Protein AF-A0A952J6T0-F1 (afdb_monomer)

Radius of gyration: 20.66 Å; Cα contacts (8 Å, |Δi|>4): 147; chains: 1; bounding box: 63×46×50 Å

Foldseek 3Di:
DDPQLVVLLVVLVVLLVVVCVVPPPPLPVLSVLLNVLLNVLSNPQSCLVVLVVCCVVPVVVLLVVQQPDFPPDGSVVSSVLSVVLSVLSVLSNVLSVVCSLLALVSLVVNLVSLVVNLVSVLVVQLRVCRVPPPPDPDDSVVSSVVSCCPSVVSSVVSSCSSPDPSNNVVSVVVVVVVVVVVPDPDPPPPDD

Structure (mmCIF, N/CA/C/O backbone):
data_AF-A0A952J6T0-F1
#
_entry.id   AF-A0A952J6T0-F1
#
loop_
_atom_site.group_PDB
_atom_site.id
_atom_site.type_symbol
_atom_site.label_atom_id
_atom_site.label_alt_id
_atom_site.label_comp_id
_atom_site.label_asym_id
_atom_site.label_entity_id
_atom_site.label_seq_id
_atom_site.pdbx_PDB_ins_code
_atom_site.Cartn_x
_atom_site.Cartn_y
_atom_site.Cartn_z
_atom_site.occupancy
_atom_site.B_iso_or_equiv
_atom_site.auth_seq_id
_atom_site.auth_comp_id
_atom_site.auth_asym_id
_atom_site.auth_atom_id
_atom_site.pdbx_PDB_model_num
ATOM 1 N N . MET A 1 1 ? -6.526 11.398 -10.988 1.00 68.00 1 MET A N 1
ATOM 2 C CA . MET A 1 1 ? -7.007 10.251 -10.181 1.00 68.00 1 MET A CA 1
ATOM 3 C C . MET A 1 1 ? -7.922 9.405 -11.054 1.00 68.00 1 MET A C 1
ATOM 5 O O . MET A 1 1 ? -8.779 9.980 -11.708 1.00 68.00 1 MET A O 1
ATOM 9 N N . ASN A 1 2 ? -7.711 8.088 -11.151 1.00 85.69 2 ASN A N 1
ATOM 10 C CA . ASN A 1 2 ? -8.543 7.245 -12.019 1.00 85.69 2 ASN A CA 1
ATOM 11 C C . ASN A 1 2 ? -9.925 6.973 -11.372 1.00 85.69 2 ASN A C 1
ATOM 13 O O . ASN A 1 2 ? -10.059 7.035 -10.147 1.00 85.69 2 ASN A O 1
ATOM 17 N N . TYR A 1 3 ? -10.948 6.672 -12.182 1.00 89.19 3 TYR A N 1
ATOM 18 C CA . TYR A 1 3 ? -12.315 6.416 -11.694 1.00 89.19 3 TYR A CA 1
ATOM 19 C C . TYR A 1 3 ? -12.392 5.257 -10.691 1.00 89.19 3 TYR A C 1
ATOM 21 O O . TYR A 1 3 ? -13.201 5.289 -9.767 1.00 89.19 3 TYR A O 1
ATOM 29 N N . PHE A 1 4 ? -11.518 4.258 -10.834 1.00 88.75 4 PHE A N 1
ATOM 30 C CA . PHE A 1 4 ? -11.465 3.108 -9.936 1.00 88.75 4 PHE A CA 1
ATOM 31 C C . PHE A 1 4 ? -10.991 3.495 -8.527 1.00 88.75 4 PHE A C 1
ATOM 33 O O . PHE A 1 4 ? -11.575 3.058 -7.540 1.00 88.75 4 PHE A O 1
ATOM 40 N N . THR A 1 5 ? -9.983 4.361 -8.415 1.00 92.88 5 THR A N 1
ATOM 41 C CA . THR A 1 5 ? -9.497 4.908 -7.145 1.00 92.88 5 THR A CA 1
ATOM 42 C C . THR A 1 5 ? -10.593 5.712 -6.459 1.00 92.88 5 THR A C 1
ATOM 44 O O . THR A 1 5 ? -10.819 5.528 -5.267 1.00 92.88 5 THR A O 1
ATOM 47 N N . LEU A 1 6 ? -11.314 6.558 -7.205 1.00 93.75 6 LEU A N 1
ATOM 48 C CA . LEU A 1 6 ? -12.440 7.315 -6.657 1.00 93.75 6 LEU A CA 1
ATOM 49 C C . LEU A 1 6 ? -13.526 6.374 -6.116 1.00 93.75 6 LEU A C 1
ATOM 51 O O . LEU A 1 6 ? -13.953 6.517 -4.973 1.00 93.75 6 LEU A O 1
ATOM 55 N N . PHE A 1 7 ? -13.920 5.377 -6.907 1.00 93.75 7 PHE A N 1
ATOM 56 C CA . PHE A 1 7 ? -14.898 4.369 -6.505 1.00 93.75 7 PHE A CA 1
ATOM 57 C C . PHE A 1 7 ? -14.458 3.595 -5.251 1.00 93.75 7 PHE A C 1
ATOM 59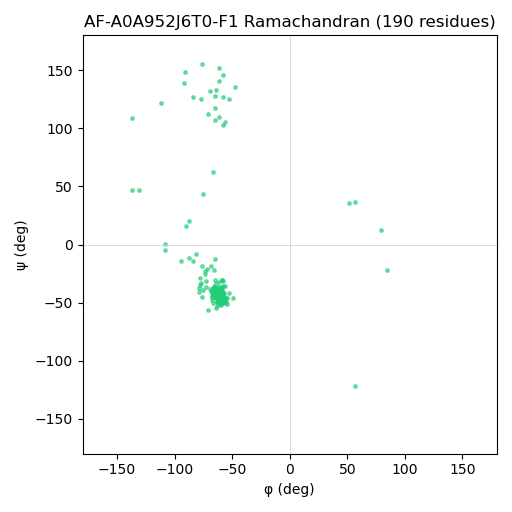 O O . PHE A 1 7 ? -15.232 3.456 -4.303 1.00 93.75 7 PHE A O 1
ATOM 66 N N . ALA A 1 8 ? -13.196 3.161 -5.193 1.00 94.12 8 ALA A N 1
ATOM 67 C CA . ALA A 1 8 ? -12.631 2.474 -4.035 1.00 94.12 8 ALA A CA 1
ATOM 68 C C . ALA A 1 8 ? -12.633 3.356 -2.771 1.00 94.12 8 ALA A C 1
ATOM 70 O O . ALA A 1 8 ? -12.952 2.873 -1.686 1.00 94.12 8 ALA A O 1
ATOM 71 N N . LEU A 1 9 ? -12.333 4.653 -2.899 1.00 95.94 9 LEU A N 1
ATOM 72 C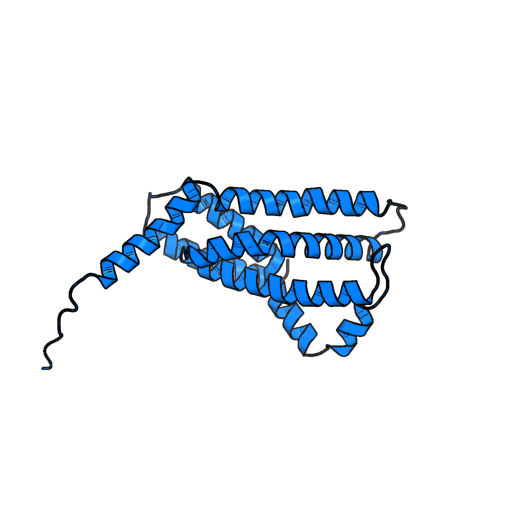 CA . LEU A 1 9 ? -12.389 5.606 -1.784 1.00 95.94 9 LEU A CA 1
ATOM 73 C C . LEU A 1 9 ? -13.820 5.839 -1.283 1.00 95.94 9 LEU A C 1
ATOM 75 O O . LEU A 1 9 ? -14.038 5.931 -0.072 1.00 95.94 9 LEU A O 1
ATOM 79 N N . VAL A 1 10 ? -14.805 5.889 -2.185 1.00 96.19 10 VAL A N 1
ATOM 80 C CA . VAL A 1 10 ? -16.225 5.982 -1.811 1.00 96.19 10 VAL A CA 1
ATOM 81 C C . VAL A 1 10 ? -16.648 4.740 -1.027 1.00 96.19 10 VAL A C 1
ATOM 83 O O . VAL A 1 10 ? -17.185 4.873 0.073 1.00 96.19 10 VAL A O 1
ATOM 86 N N . ILE A 1 11 ? -16.338 3.537 -1.525 1.00 96.12 11 ILE A N 1
ATOM 87 C CA . ILE A 1 11 ? -16.624 2.281 -0.812 1.00 96.12 11 ILE A CA 1
ATOM 88 C C . ILE A 1 11 ? -15.949 2.269 0.561 1.00 96.12 11 ILE A C 1
ATOM 90 O O . ILE A 1 11 ? -16.602 1.974 1.564 1.00 96.12 11 ILE A O 1
ATOM 94 N N . LEU A 1 12 ? -14.661 2.617 0.625 1.00 96.94 12 LEU A N 1
ATOM 95 C CA . LEU A 1 12 ? -13.915 2.694 1.879 1.00 96.94 12 LEU A CA 1
ATOM 96 C C . LEU A 1 12 ? -14.623 3.610 2.887 1.00 96.94 12 LEU A C 1
ATOM 98 O O . LEU A 1 12 ? -14.800 3.235 4.046 1.00 96.94 12 LEU A O 1
ATOM 102 N N . THR A 1 13 ? -15.061 4.787 2.438 1.00 96.31 13 THR A N 1
ATOM 103 C CA . THR A 1 13 ? -15.744 5.777 3.278 1.00 96.31 13 THR A CA 1
ATOM 104 C C . THR A 1 13 ? -17.062 5.234 3.822 1.00 96.31 13 THR A C 1
ATOM 106 O O . THR A 1 13 ? -17.323 5.357 5.018 1.00 96.31 13 THR A O 1
ATOM 109 N N . LEU A 1 14 ? -17.871 4.581 2.981 1.00 96.62 14 LEU A N 1
ATOM 110 C CA . LEU A 1 14 ? -19.134 3.967 3.402 1.00 96.62 14 LEU A CA 1
ATOM 111 C C . LEU A 1 14 ? -18.912 2.876 4.458 1.00 96.62 14 LEU A C 1
ATOM 113 O O . LEU A 1 14 ? -19.604 2.860 5.478 1.00 96.62 14 LEU A O 1
ATOM 117 N N . ILE A 1 15 ? -17.917 2.005 4.257 1.00 95.38 15 ILE A N 1
ATOM 118 C CA . ILE A 1 15 ? -17.591 0.932 5.206 1.00 95.38 15 ILE A CA 1
ATOM 119 C C . ILE A 1 15 ? -17.103 1.514 6.539 1.00 95.38 15 ILE A C 1
ATOM 121 O O . ILE A 1 15 ? -17.575 1.100 7.599 1.00 95.38 15 ILE A O 1
ATOM 125 N N . LEU A 1 16 ? -16.199 2.498 6.507 1.00 94.88 16 LEU A N 1
ATOM 126 C CA . LEU A 1 16 ? -15.703 3.155 7.720 1.00 94.88 16 LEU A CA 1
ATOM 127 C C . LEU A 1 16 ? -16.817 3.897 8.462 1.00 94.88 16 LEU A C 1
ATOM 129 O O . LEU A 1 16 ? -16.888 3.818 9.686 1.00 94.88 16 LEU A O 1
ATOM 133 N N . ALA A 1 17 ? -17.721 4.571 7.749 1.00 93.75 17 ALA A N 1
ATOM 134 C CA . ALA A 1 17 ? -18.861 5.247 8.360 1.00 93.75 17 ALA A CA 1
ATOM 135 C C . ALA A 1 17 ? -19.780 4.256 9.092 1.00 93.75 17 ALA A C 1
ATOM 137 O O . ALA A 1 17 ? -20.207 4.526 10.216 1.00 93.75 17 ALA A O 1
ATOM 138 N N . GLN A 1 18 ? -20.057 3.097 8.489 1.00 92.31 18 GLN A N 1
ATOM 139 C CA . GLN A 1 18 ? -20.833 2.036 9.133 1.00 92.31 18 GLN A CA 1
ATOM 140 C C . GLN A 1 18 ? -20.114 1.464 10.361 1.00 92.31 18 GLN A C 1
ATOM 142 O O . GLN A 1 18 ? -20.737 1.320 11.414 1.00 92.31 18 GLN A O 1
ATOM 147 N N . ASP A 1 19 ? -18.814 1.176 10.261 1.00 89.25 19 ASP A N 1
ATOM 148 C CA . ASP A 1 19 ? -18.029 0.649 11.380 1.00 89.25 19 ASP A CA 1
ATOM 149 C C . ASP A 1 19 ? -17.947 1.653 12.541 1.00 89.25 19 ASP A C 1
ATOM 151 O O . ASP A 1 19 ? -18.159 1.295 13.698 1.00 89.25 19 ASP A O 1
ATOM 155 N N . TYR A 1 20 ? -17.722 2.936 12.251 1.00 91.50 20 TYR A N 1
ATOM 156 C CA . TYR A 1 20 ? -17.537 3.967 13.275 1.00 91.50 20 TYR A CA 1
ATOM 157 C C . TYR A 1 20 ? -18.831 4.362 13.981 1.00 91.50 20 TYR A C 1
ATOM 159 O O . TYR A 1 20 ? -18.765 4.814 15.131 1.00 91.50 20 TYR A O 1
ATOM 167 N N . LYS A 1 21 ? -19.989 4.178 13.330 1.00 89.25 21 LYS A N 1
ATOM 168 C CA . LYS A 1 21 ? -21.307 4.321 13.963 1.00 89.25 21 LYS A CA 1
ATOM 169 C C . LYS A 1 21 ? -21.528 3.275 15.062 1.00 89.25 21 LYS A C 1
ATOM 171 O O . LYS A 1 21 ? -22.148 3.597 16.070 1.00 89.25 21 LYS A O 1
ATOM 176 N N . ARG A 1 22 ? -20.977 2.058 14.928 1.00 83.12 22 ARG A N 1
ATOM 177 C CA . ARG A 1 22 ? -21.155 0.955 15.902 1.00 83.12 22 ARG A CA 1
ATOM 178 C C . ARG A 1 22 ? -20.485 1.199 17.258 1.00 83.12 22 ARG A C 1
ATOM 180 O O . ARG A 1 22 ? -20.803 0.525 18.234 1.00 83.12 22 ARG A O 1
ATOM 187 N N . ASP A 1 23 ? -19.533 2.120 17.335 1.00 83.56 23 ASP A N 1
ATOM 188 C CA . ASP A 1 23 ? -18.854 2.517 18.572 1.00 83.56 23 ASP A CA 1
ATOM 189 C C . ASP A 1 23 ? -18.704 4.043 18.655 1.00 83.56 23 ASP A C 1
ATOM 191 O O . ASP A 1 23 ? -17.626 4.583 18.937 1.00 83.56 23 ASP A O 1
ATOM 195 N N . ALA A 1 24 ? -19.803 4.745 18.364 1.00 78.94 24 ALA A N 1
ATOM 196 C CA . ALA A 1 24 ? -19.883 6.199 18.419 1.00 78.94 24 ALA A CA 1
ATOM 197 C C . ALA A 1 24 ? -19.294 6.752 19.733 1.00 78.94 24 ALA A C 1
ATOM 199 O O . ALA A 1 24 ? -19.502 6.214 20.819 1.00 78.94 24 ALA A O 1
ATOM 200 N N . GLY A 1 25 ? -18.489 7.812 19.626 1.00 77.56 25 GLY A N 1
ATOM 201 C CA . GLY A 1 25 ? -17.857 8.476 20.773 1.00 77.56 25 GLY A CA 1
ATOM 202 C C . GLY A 1 25 ? -16.545 7.859 21.280 1.00 77.56 25 GLY A C 1
ATOM 203 O O . GLY A 1 25 ? -15.739 8.591 21.851 1.00 77.56 25 GLY A O 1
ATOM 204 N N . LYS A 1 26 ? -16.255 6.576 21.016 1.00 85.38 26 LYS A N 1
ATOM 205 C CA . LYS A 1 26 ? -15.005 5.917 21.450 1.00 85.38 26 LYS A CA 1
ATOM 206 C C . LYS A 1 26 ? -13.891 6.031 20.400 1.00 85.38 26 LYS A C 1
ATOM 208 O O . LYS A 1 26 ? -14.153 6.052 19.198 1.00 85.38 26 LYS A O 1
ATOM 213 N N . ASN A 1 27 ? -12.635 6.094 20.861 1.00 90.12 27 ASN A N 1
ATOM 214 C CA . ASN A 1 27 ? -11.409 6.051 20.043 1.00 90.12 27 ASN A CA 1
ATOM 215 C C . ASN A 1 27 ? -11.346 7.051 18.869 1.00 90.12 27 ASN A C 1
ATOM 217 O O . ASN A 1 27 ? -10.777 6.736 17.824 1.00 90.12 27 ASN A O 1
ATOM 221 N N . LYS A 1 28 ? -11.896 8.267 19.031 1.00 92.25 28 LYS A N 1
ATOM 222 C CA . LYS A 1 28 ? -11.974 9.286 17.960 1.00 92.25 28 LYS A CA 1
ATOM 223 C C . LYS A 1 28 ? -10.631 9.516 17.254 1.00 92.25 28 LYS A C 1
ATOM 225 O O . LYS A 1 28 ? -10.570 9.486 16.030 1.00 92.25 28 LYS A O 1
ATOM 230 N N . LYS A 1 29 ? -9.543 9.658 18.022 1.00 94.06 29 LYS A N 1
ATOM 231 C CA . LYS A 1 29 ? -8.186 9.827 17.478 1.00 94.06 29 LYS A CA 1
ATOM 232 C C . LYS A 1 29 ? -7.776 8.650 16.585 1.00 94.06 29 LYS A C 1
ATOM 234 O O . LYS A 1 29 ? -7.363 8.869 15.454 1.00 94.06 29 LYS A O 1
ATOM 239 N N . ALA A 1 30 ? -7.929 7.410 17.058 1.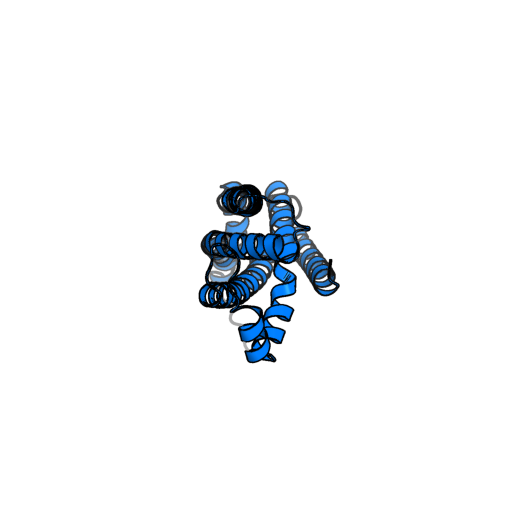00 95.19 30 ALA A N 1
ATOM 240 C CA . ALA A 1 30 ? -7.570 6.222 16.279 1.00 95.19 30 ALA A CA 1
ATOM 241 C C . ALA A 1 30 ? -8.373 6.129 14.977 1.00 95.19 30 ALA A C 1
ATOM 243 O O . ALA A 1 30 ? -7.802 5.858 13.930 1.00 95.19 30 ALA A O 1
ATOM 244 N N . LYS A 1 31 ? -9.672 6.441 15.026 1.00 95.25 31 LYS A N 1
ATOM 245 C CA . LYS A 1 31 ? -10.555 6.461 13.853 1.00 95.25 31 LYS A CA 1
ATOM 246 C C . LYS A 1 31 ? -10.087 7.437 12.771 1.00 95.25 31 LYS A C 1
ATOM 248 O O . LYS A 1 31 ? -10.086 7.081 11.595 1.00 95.25 31 LYS A O 1
ATOM 253 N N . ILE A 1 32 ? -9.669 8.641 13.167 1.00 95.88 32 ILE A N 1
ATOM 254 C CA . ILE A 1 32 ? -9.161 9.663 12.240 1.00 95.88 32 ILE A CA 1
ATOM 255 C C . ILE A 1 32 ? -7.871 9.176 11.575 1.00 95.88 32 ILE A C 1
ATOM 257 O O . ILE A 1 32 ? -7.807 9.099 10.352 1.00 95.88 32 ILE A O 1
ATOM 261 N N . PHE A 1 33 ? -6.872 8.778 12.369 1.00 97.69 33 PHE A N 1
ATOM 262 C CA . PHE A 1 33 ? -5.595 8.300 11.829 1.00 97.69 33 PHE A CA 1
ATOM 263 C C . PHE A 1 33 ? -5.765 7.047 10.963 1.00 97.69 33 PHE A C 1
ATOM 265 O O . PHE A 1 33 ? -5.151 6.947 9.907 1.00 97.69 33 PHE A O 1
ATOM 272 N N . HIS A 1 34 ? -6.634 6.120 11.368 1.00 97.38 34 HIS A N 1
ATOM 273 C CA . HIS A 1 34 ? -6.940 4.921 10.592 1.00 97.38 34 HIS A CA 1
ATOM 274 C C . HIS A 1 34 ? -7.568 5.270 9.243 1.00 97.38 34 HIS A C 1
ATOM 276 O O . HIS A 1 34 ? -7.113 4.776 8.218 1.00 97.38 34 HIS A O 1
ATOM 282 N N . ALA A 1 35 ? -8.555 6.172 9.223 1.00 97.50 35 ALA A N 1
ATOM 283 C CA . ALA A 1 35 ? -9.187 6.614 7.983 1.00 97.50 35 ALA A CA 1
ATOM 284 C C . ALA A 1 35 ? -8.183 7.294 7.038 1.00 97.50 35 ALA A C 1
ATOM 286 O O . ALA A 1 35 ? -8.162 6.972 5.854 1.00 97.50 35 ALA A O 1
ATOM 287 N N . ILE A 1 36 ? -7.314 8.166 7.564 1.00 98.12 36 ILE A N 1
ATOM 288 C C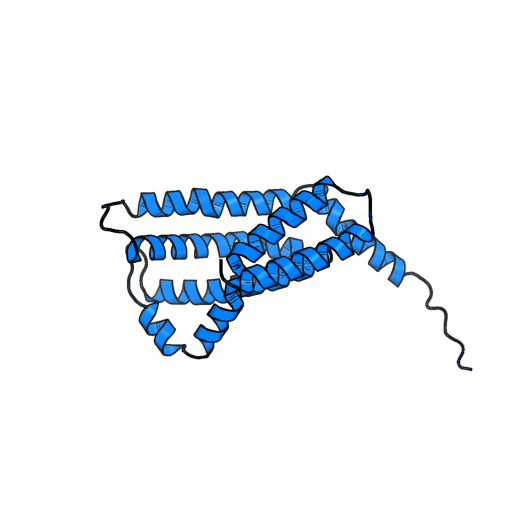A . ILE A 1 36 ? -6.263 8.835 6.783 1.00 98.12 36 ILE A CA 1
ATOM 289 C C . ILE A 1 36 ? -5.293 7.808 6.189 1.00 98.12 36 ILE A C 1
ATOM 291 O O . ILE A 1 36 ? -5.061 7.817 4.982 1.00 98.12 36 ILE A O 1
ATOM 295 N N . CYS A 1 37 ? -4.756 6.892 7.002 1.00 98.12 37 CYS A N 1
ATOM 296 C CA . CYS A 1 37 ? -3.822 5.875 6.519 1.00 98.12 37 CYS A CA 1
ATOM 297 C C . CYS A 1 37 ? -4.459 4.973 5.455 1.00 98.12 37 CYS A C 1
ATOM 299 O O . CYS A 1 37 ? -3.845 4.738 4.417 1.00 98.12 37 CYS A O 1
ATOM 301 N N . LEU A 1 38 ? -5.693 4.500 5.669 1.00 98.12 38 LEU A N 1
ATOM 302 C CA . LEU A 1 38 ? -6.381 3.679 4.671 1.00 98.12 38 LEU A CA 1
ATOM 303 C C . LEU A 1 38 ? -6.668 4.463 3.386 1.00 98.12 38 LEU A C 1
ATOM 305 O O . LEU A 1 38 ? -6.472 3.918 2.304 1.00 98.12 38 LEU A O 1
ATOM 309 N N . ALA A 1 39 ? -7.077 5.731 3.478 1.00 97.88 39 ALA A N 1
ATOM 310 C CA . ALA A 1 39 ? -7.318 6.570 2.306 1.00 97.88 39 ALA A CA 1
ATOM 311 C C . ALA A 1 39 ? -6.041 6.769 1.478 1.00 97.88 39 ALA A C 1
ATOM 313 O O . ALA A 1 39 ? -6.081 6.612 0.261 1.00 97.88 39 ALA A O 1
ATOM 314 N N . ILE A 1 40 ? -4.901 7.028 2.130 1.00 97.56 40 ILE A N 1
ATOM 315 C CA . ILE A 1 40 ? -3.594 7.126 1.464 1.00 97.56 40 ILE A CA 1
ATOM 316 C C . ILE A 1 40 ? -3.250 5.807 0.760 1.00 97.56 40 ILE A C 1
ATOM 318 O O . ILE A 1 40 ? -2.860 5.819 -0.408 1.00 97.56 40 ILE A O 1
ATOM 322 N N . LEU A 1 41 ? -3.417 4.663 1.430 1.00 97.38 41 LEU A N 1
ATOM 323 C CA . LEU A 1 41 ? -3.117 3.355 0.838 1.00 97.38 41 LEU A CA 1
ATOM 324 C C . LEU A 1 41 ? -4.032 3.039 -0.356 1.00 97.38 41 LEU A C 1
ATOM 326 O O . LEU A 1 41 ? -3.547 2.584 -1.389 1.00 97.38 41 LEU A O 1
ATOM 330 N N . VAL A 1 42 ? -5.335 3.323 -0.267 1.00 96.94 42 VAL A N 1
ATOM 331 C CA . VAL A 1 42 ? -6.257 3.148 -1.404 1.00 96.94 42 VAL A CA 1
ATOM 332 C C . VAL A 1 42 ? -5.899 4.088 -2.549 1.00 96.94 42 VAL A C 1
ATOM 334 O O . VAL A 1 42 ? -5.855 3.647 -3.696 1.00 96.94 42 VAL A O 1
ATOM 337 N N . ALA A 1 43 ? -5.611 5.357 -2.259 1.00 95.94 43 ALA A N 1
ATOM 338 C CA . ALA A 1 43 ? -5.264 6.342 -3.277 1.00 95.94 43 ALA A CA 1
ATOM 339 C C . ALA A 1 43 ? -4.053 5.903 -4.116 1.00 95.94 43 ALA A C 1
ATOM 341 O O . ALA A 1 43 ? -4.093 6.023 -5.341 1.00 95.94 43 ALA A O 1
ATOM 342 N N . ASN A 1 44 ? -3.028 5.338 -3.467 1.00 94.19 44 ASN A N 1
ATOM 343 C CA . ASN A 1 44 ? -1.812 4.876 -4.135 1.00 94.19 44 ASN A CA 1
ATOM 344 C C . ASN A 1 44 ? -1.985 3.514 -4.828 1.00 94.19 44 ASN A C 1
ATOM 346 O O . ASN A 1 44 ? -1.532 3.342 -5.956 1.00 94.19 44 ASN A O 1
ATOM 350 N N . TYR A 1 45 ? -2.676 2.551 -4.206 1.00 95.44 45 TYR A N 1
ATOM 351 C CA . TYR A 1 45 ? -2.636 1.155 -4.668 1.00 95.44 45 TYR A CA 1
ATOM 352 C C . TYR A 1 45 ? -3.918 0.641 -5.332 1.00 95.44 45 TYR A C 1
ATOM 354 O O . TYR A 1 45 ? -3.910 -0.473 -5.854 1.00 95.44 45 TYR A O 1
ATOM 362 N N . ALA A 1 46 ? -5.018 1.403 -5.386 1.00 93.62 46 ALA A N 1
ATOM 363 C CA . ALA A 1 46 ? -6.269 0.917 -5.988 1.00 93.62 46 ALA A CA 1
ATOM 364 C C . ALA A 1 46 ? -6.104 0.510 -7.466 1.00 93.62 46 ALA A C 1
ATOM 366 O O . ALA A 1 46 ? -6.741 -0.432 -7.926 1.00 93.62 46 ALA A O 1
ATOM 367 N N . GLY A 1 47 ? -5.197 1.151 -8.210 1.00 89.38 47 GLY A N 1
ATOM 368 C CA . GLY A 1 47 ? -4.912 0.796 -9.607 1.00 89.38 47 GLY A CA 1
ATOM 369 C C . GLY A 1 47 ? -4.302 -0.600 -9.816 1.00 89.38 47 GLY A C 1
ATOM 370 O O . GLY A 1 47 ? -4.280 -1.079 -10.952 1.00 89.38 47 GLY A O 1
ATOM 371 N N . SER A 1 48 ? -3.843 -1.266 -8.751 1.00 90.00 48 SER A N 1
ATOM 372 C CA . SER A 1 48 ? -3.147 -2.561 -8.813 1.00 90.00 48 SER A CA 1
ATOM 373 C C . SER A 1 48 ? -3.974 -3.676 -9.462 1.00 90.00 48 SER A C 1
ATOM 375 O O . SER A 1 48 ? -3.422 -4.446 -10.241 1.00 90.00 48 SER A O 1
ATOM 377 N N . PHE A 1 49 ? -5.297 -3.721 -9.259 1.00 86.56 49 PHE A N 1
ATOM 378 C CA . PHE A 1 49 ? -6.162 -4.709 -9.926 1.00 86.56 49 PHE A CA 1
ATOM 379 C C . PHE A 1 49 ? -6.132 -4.580 -11.451 1.00 86.56 49 PHE A C 1
ATOM 381 O O . PHE A 1 49 ? -6.055 -5.580 -12.167 1.00 86.56 49 PHE A O 1
ATOM 388 N N . ARG A 1 50 ? -6.158 -3.340 -11.960 1.00 87.94 50 ARG A N 1
ATOM 389 C CA . ARG A 1 50 ? -6.065 -3.082 -13.401 1.00 87.94 50 ARG A CA 1
ATOM 390 C C . ARG A 1 50 ? -4.692 -3.482 -13.925 1.00 87.94 50 ARG A C 1
ATOM 392 O O . ARG A 1 50 ? -4.611 -4.113 -14.972 1.00 87.94 50 ARG A O 1
ATOM 399 N N . ILE A 1 51 ? -3.637 -3.116 -13.199 1.00 87.75 51 ILE A N 1
ATOM 400 C CA . ILE A 1 51 ? -2.252 -3.428 -13.565 1.00 87.75 51 ILE A CA 1
ATOM 401 C C . ILE A 1 51 ? -2.056 -4.941 -13.658 1.00 87.75 51 ILE A C 1
ATOM 403 O O . ILE A 1 51 ? -1.629 -5.430 -14.699 1.00 87.75 51 ILE A O 1
ATOM 407 N N . LEU A 1 52 ? -2.454 -5.685 -12.626 1.00 89.12 52 LEU A N 1
ATOM 408 C CA . LEU A 1 52 ? -2.307 -7.135 -12.599 1.00 89.12 52 LEU A CA 1
ATOM 409 C C . LEU A 1 52 ? -3.138 -7.815 -13.695 1.00 89.12 52 LEU A C 1
ATOM 411 O O . LEU A 1 52 ? -2.654 -8.724 -14.360 1.00 89.12 52 LEU A O 1
ATOM 415 N N . SER A 1 53 ? -4.364 -7.344 -13.944 1.00 88.06 53 SER A N 1
ATOM 416 C CA . SER A 1 53 ? -5.196 -7.873 -15.032 1.00 88.06 53 SER A CA 1
ATOM 417 C C . SER A 1 53 ? -4.557 -7.657 -16.408 1.00 88.06 53 SER A C 1
ATOM 419 O O . SER A 1 53 ? -4.551 -8.570 -17.234 1.00 88.06 53 SER A O 1
ATOM 421 N N . VAL A 1 54 ? -3.984 -6.474 -16.653 1.00 86.69 54 VAL A N 1
ATOM 422 C CA . VAL A 1 54 ? -3.252 -6.181 -17.894 1.00 86.69 54 VAL A CA 1
ATOM 423 C C . VAL A 1 54 ? -2.001 -7.045 -18.002 1.00 86.69 54 VAL A C 1
ATOM 425 O O . VAL A 1 54 ? -1.726 -7.549 -19.086 1.00 86.69 54 VAL A O 1
ATOM 428 N N . LEU A 1 55 ? -1.288 -7.248 -16.895 1.00 90.31 55 LEU A N 1
ATOM 429 C CA . LEU A 1 55 ? -0.083 -8.066 -16.837 1.00 90.31 55 LEU A CA 1
ATOM 430 C C . LEU A 1 55 ? -0.378 -9.529 -17.180 1.00 90.31 55 LEU A C 1
ATOM 432 O O . LEU A 1 55 ? 0.349 -10.120 -17.966 1.00 90.31 55 LEU A O 1
ATOM 436 N N . ILE A 1 56 ? -1.466 -10.094 -16.652 1.00 92.44 56 ILE A N 1
ATOM 437 C CA . ILE A 1 56 ? -1.879 -11.473 -16.955 1.00 92.44 56 ILE A CA 1
ATOM 438 C C . ILE A 1 56 ? -2.320 -11.604 -18.419 1.00 92.44 56 ILE A C 1
ATOM 440 O O . ILE A 1 56 ? -1.990 -12.584 -19.077 1.00 92.44 56 ILE A O 1
ATOM 444 N N . ARG A 1 57 ? -3.057 -10.619 -18.951 1.00 92.62 57 ARG A N 1
ATOM 445 C CA . ARG A 1 57 ? -3.594 -10.671 -20.324 1.00 92.62 57 ARG A CA 1
ATOM 446 C C . ARG A 1 57 ? -2.566 -10.352 -21.409 1.00 92.62 57 ARG A C 1
ATOM 448 O O . ARG A 1 57 ? -2.726 -10.805 -22.533 1.00 92.62 57 ARG A O 1
ATOM 455 N N . ASN A 1 58 ? -1.561 -9.537 -21.103 1.00 93.31 58 ASN A N 1
ATOM 456 C CA . ASN A 1 58 ? -0.564 -9.047 -22.059 1.00 93.31 58 ASN A CA 1
ATOM 457 C C . ASN A 1 58 ? 0.854 -9.238 -21.509 1.00 93.31 58 ASN A C 1
ATOM 459 O O . ASN A 1 58 ? 1.661 -8.305 -21.533 1.00 93.31 58 ASN A O 1
ATOM 463 N N . PHE A 1 59 ? 1.135 -10.427 -20.977 1.00 92.50 59 PHE A N 1
ATOM 464 C CA . PHE A 1 59 ? 2.390 -10.713 -20.287 1.00 92.50 59 PHE A CA 1
ATOM 465 C C . PHE A 1 59 ? 3.616 -10.421 -21.155 1.00 92.50 59 PHE A C 1
ATOM 467 O O . PHE A 1 59 ? 4.520 -9.725 -20.700 1.00 92.50 59 PHE A O 1
ATOM 474 N N . ASP A 1 60 ? 3.612 -10.857 -22.416 1.00 92.88 60 ASP A N 1
ATOM 475 C CA . ASP A 1 60 ? 4.741 -10.657 -23.332 1.00 92.88 60 ASP A CA 1
ATOM 476 C C . ASP A 1 60 ? 5.026 -9.170 -23.568 1.00 92.88 60 ASP A C 1
ATOM 478 O O . ASP A 1 60 ? 6.152 -8.713 -23.386 1.00 92.88 60 ASP A O 1
ATOM 482 N N . LYS A 1 61 ? 3.982 -8.371 -23.820 1.00 90.50 61 LYS A N 1
ATOM 483 C CA . LYS A 1 61 ? 4.110 -6.911 -23.978 1.00 90.50 61 LYS A CA 1
ATOM 484 C C . LYS A 1 61 ? 4.597 -6.232 -22.698 1.00 90.50 61 LYS A C 1
ATOM 486 O O . LYS A 1 61 ? 5.355 -5.265 -22.751 1.00 90.50 61 LYS A O 1
ATOM 491 N N . ALA A 1 62 ? 4.144 -6.702 -21.534 1.00 88.62 62 ALA A N 1
ATOM 492 C CA . ALA A 1 62 ? 4.628 -6.198 -20.254 1.00 88.62 62 ALA A CA 1
ATOM 493 C C . ALA A 1 62 ? 6.110 -6.546 -20.065 1.00 88.62 62 ALA A C 1
ATOM 495 O O . ALA A 1 62 ? 6.894 -5.680 -19.687 1.00 88.62 62 ALA A O 1
ATOM 496 N N . ARG A 1 63 ? 6.517 -7.775 -20.391 1.00 91.06 63 ARG A N 1
ATOM 497 C CA . ARG A 1 63 ? 7.913 -8.202 -20.333 1.00 91.06 63 ARG A CA 1
ATOM 498 C C . ARG A 1 63 ? 8.784 -7.346 -21.239 1.00 91.06 63 ARG A C 1
ATOM 500 O O . ARG A 1 63 ? 9.755 -6.793 -20.742 1.00 91.06 63 ARG A O 1
ATOM 507 N N . GLU A 1 64 ? 8.426 -7.185 -22.508 1.00 90.00 64 GLU A N 1
ATOM 508 C CA . GLU A 1 64 ? 9.164 -6.355 -23.471 1.00 90.00 64 GLU A CA 1
ATOM 509 C C . GLU A 1 64 ? 9.326 -4.918 -22.975 1.00 90.00 64 GLU A C 1
ATOM 511 O O . GLU A 1 64 ? 10.426 -4.373 -22.968 1.00 90.00 64 GLU A O 1
ATOM 516 N N . ARG A 1 65 ? 8.244 -4.313 -22.475 1.00 86.25 65 ARG A N 1
ATOM 517 C CA . ARG A 1 65 ? 8.273 -2.930 -21.991 1.00 86.25 65 ARG A CA 1
ATOM 518 C C . ARG A 1 65 ? 9.099 -2.766 -20.720 1.00 86.25 65 ARG A C 1
ATOM 520 O O . ARG A 1 65 ? 9.766 -1.747 -20.540 1.00 86.25 65 ARG A O 1
ATOM 527 N N . PHE A 1 66 ? 9.009 -3.715 -19.793 1.00 85.88 66 PHE A N 1
ATOM 528 C CA . PHE A 1 66 ? 9.618 -3.583 -18.472 1.00 85.88 66 PHE A CA 1
ATOM 529 C C . PHE A 1 66 ? 11.014 -4.200 -18.366 1.00 85.88 66 PHE A C 1
ATOM 531 O O . PHE A 1 66 ? 11.737 -3.812 -17.454 1.00 85.88 66 PHE A O 1
ATOM 538 N N . SER A 1 67 ? 11.428 -5.029 -19.328 1.00 90.12 67 SER A N 1
ATOM 539 C CA . SER A 1 67 ? 12.748 -5.680 -19.384 1.00 90.12 67 SER A CA 1
ATOM 540 C C . SER A 1 67 ? 13.835 -4.840 -20.070 1.00 90.12 67 SER A C 1
ATOM 542 O O . SER A 1 67 ? 14.844 -5.383 -20.506 1.00 90.12 67 SER A O 1
ATOM 544 N N . VAL A 1 68 ? 13.638 -3.524 -20.159 1.00 87.75 68 VAL A N 1
ATOM 545 C CA . VAL A 1 68 ? 14.617 -2.565 -20.692 1.00 87.75 68 VAL A CA 1
ATOM 546 C C . VAL A 1 68 ? 15.476 -2.032 -19.550 1.00 87.75 68 VAL A C 1
ATOM 548 O O . VAL A 1 68 ? 14.949 -1.752 -18.471 1.00 87.75 68 VAL A O 1
ATOM 551 N N . ASP A 1 69 ? 16.776 -1.889 -19.788 1.00 87.38 69 ASP A N 1
ATOM 552 C CA . ASP A 1 69 ? 17.706 -1.286 -18.834 1.00 87.38 69 ASP A CA 1
ATOM 553 C C . ASP A 1 69 ? 17.358 0.188 -18.599 1.00 87.38 69 ASP A C 1
ATOM 555 O O . ASP A 1 69 ? 17.113 0.948 -19.537 1.00 87.38 69 ASP A O 1
ATOM 559 N N . VAL A 1 70 ? 17.316 0.601 -17.329 1.00 84.12 70 VAL A N 1
ATOM 560 C CA . VAL A 1 70 ? 17.015 1.991 -16.959 1.00 84.12 70 VAL A CA 1
ATOM 561 C C . VAL A 1 70 ? 17.964 2.424 -15.861 1.00 84.12 70 VAL A C 1
ATOM 563 O O . VAL A 1 70 ? 17.842 1.993 -14.707 1.00 84.12 70 VAL A O 1
ATOM 566 N N . GLY A 1 71 ? 18.891 3.307 -16.230 1.00 86.25 71 GLY A N 1
ATOM 567 C CA . GLY A 1 71 ? 19.888 3.851 -15.320 1.00 86.25 71 GLY A CA 1
ATOM 568 C C . GLY A 1 71 ? 20.716 2.750 -14.658 1.00 86.25 71 GLY A C 1
ATOM 569 O O . GLY A 1 71 ? 21.349 1.956 -15.343 1.00 86.25 71 GLY A O 1
ATOM 570 N N . LEU A 1 72 ? 20.707 2.701 -13.324 1.00 88.31 72 LEU A N 1
ATOM 571 C CA . LEU A 1 72 ? 21.521 1.756 -12.543 1.00 88.31 72 LEU A CA 1
ATOM 572 C C . LEU A 1 72 ? 20.922 0.347 -12.412 1.00 88.31 72 LEU A C 1
ATOM 574 O O . LEU A 1 72 ? 21.570 -0.537 -11.855 1.00 88.31 72 LEU A O 1
ATOM 578 N N . VAL A 1 73 ? 19.679 0.134 -12.849 1.00 89.31 73 VAL A N 1
ATOM 579 C CA . VAL A 1 73 ? 18.961 -1.123 -12.611 1.00 89.31 73 VAL A CA 1
ATOM 580 C C . VAL A 1 73 ? 18.759 -1.872 -13.936 1.00 89.31 73 VAL A C 1
ATOM 582 O O . VAL A 1 73 ? 18.114 -1.330 -14.840 1.00 89.31 73 VAL A O 1
ATOM 585 N N . PRO A 1 74 ? 19.267 -3.117 -14.046 1.00 92.31 74 PRO A N 1
ATOM 586 C CA . PRO A 1 74 ? 19.053 -3.982 -15.200 1.00 92.31 74 PRO A CA 1
ATOM 587 C C . PRO A 1 74 ? 17.573 -4.248 -15.486 1.00 92.31 74 PRO A C 1
ATOM 589 O O . PRO A 1 74 ? 16.760 -4.416 -14.572 1.00 92.31 74 PRO A O 1
ATOM 592 N N . GLY A 1 75 ? 17.225 -4.379 -16.760 1.00 90.19 75 GLY A N 1
ATOM 593 C CA . GLY A 1 75 ? 15.857 -4.557 -17.231 1.00 90.19 75 GLY A CA 1
ATOM 594 C C . GLY A 1 75 ? 15.177 -5.797 -16.662 1.00 90.19 75 GLY A C 1
ATOM 595 O O . GLY A 1 75 ? 14.029 -5.736 -16.222 1.00 90.19 75 GLY A O 1
ATOM 596 N N . GLN A 1 76 ? 15.893 -6.919 -16.569 1.00 92.31 76 GLN A N 1
ATOM 597 C CA . GLN A 1 76 ? 15.345 -8.139 -15.967 1.00 92.31 76 GLN A CA 1
ATOM 598 C C . GLN A 1 76 ? 14.904 -7.916 -14.511 1.00 92.31 76 GLN A C 1
ATOM 600 O O . GLN A 1 76 ? 13.837 -8.384 -14.110 1.00 92.31 76 GLN A O 1
ATOM 605 N N . LEU A 1 77 ? 15.681 -7.149 -13.736 1.00 93.25 77 LEU A N 1
ATOM 606 C CA . LEU A 1 77 ? 15.330 -6.808 -12.357 1.00 93.25 77 LEU A CA 1
ATOM 607 C C . LEU A 1 77 ? 14.137 -5.857 -12.298 1.00 93.25 77 LEU A C 1
ATOM 609 O O . LEU A 1 77 ? 13.263 -6.060 -11.461 1.00 93.25 77 LEU A O 1
ATOM 613 N N . HIS A 1 78 ? 14.036 -4.885 -13.209 1.00 90.75 78 HIS A N 1
ATOM 614 C CA . HIS A 1 78 ? 12.848 -4.029 -13.302 1.00 90.75 78 HIS A CA 1
ATOM 615 C C . HIS A 1 78 ? 11.572 -4.831 -13.517 1.00 90.75 78 HIS A C 1
ATOM 617 O O . HIS A 1 78 ? 10.559 -4.557 -12.875 1.00 90.75 78 HIS A O 1
ATOM 623 N N . PHE A 1 79 ? 11.607 -5.824 -14.405 1.00 91.88 79 PHE A N 1
ATOM 624 C CA . PHE A 1 79 ? 10.442 -6.663 -14.650 1.00 91.88 79 PHE A CA 1
ATOM 625 C C . PHE A 1 79 ? 10.075 -7.506 -13.423 1.00 91.88 79 PHE A C 1
ATOM 627 O O . PHE A 1 79 ? 8.903 -7.564 -13.048 1.00 91.88 79 PHE A O 1
ATOM 634 N N . ILE A 1 80 ? 11.065 -8.094 -12.7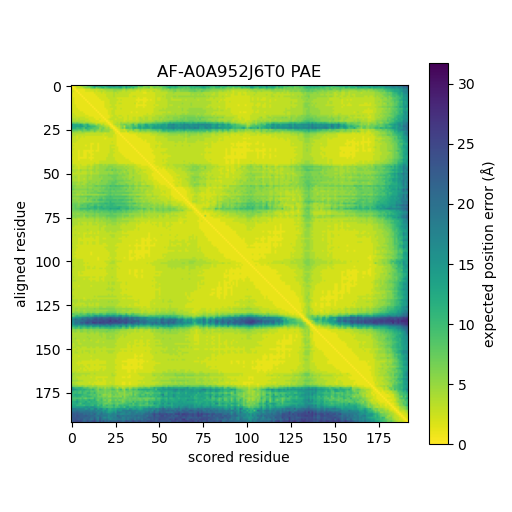43 1.00 94.19 80 ILE A N 1
ATOM 635 C CA . ILE A 1 80 ? 10.843 -8.828 -11.489 1.00 94.19 80 ILE A CA 1
ATOM 636 C C . ILE A 1 80 ? 10.255 -7.900 -10.418 1.00 94.19 80 ILE A C 1
ATOM 638 O O . ILE A 1 80 ? 9.244 -8.237 -9.804 1.00 94.19 80 ILE A O 1
ATOM 642 N N . PHE A 1 81 ? 10.832 -6.713 -10.219 1.00 94.50 81 PHE A N 1
ATOM 643 C CA . PHE A 1 81 ? 10.324 -5.725 -9.268 1.00 94.50 81 PHE A CA 1
ATOM 644 C C . PHE A 1 81 ? 8.896 -5.313 -9.595 1.00 94.50 81 PHE A C 1
ATOM 646 O O . PHE A 1 81 ? 8.071 -5.244 -8.691 1.00 94.50 81 PHE A O 1
ATOM 653 N N . TYR A 1 82 ? 8.576 -5.120 -10.873 1.00 92.25 82 TYR A N 1
ATOM 654 C CA . TYR A 1 82 ? 7.231 -4.790 -11.326 1.00 92.25 82 TYR A CA 1
ATOM 655 C C . TYR A 1 82 ? 6.211 -5.903 -11.029 1.00 92.25 82 TYR A C 1
ATOM 657 O O . TYR A 1 82 ? 5.100 -5.622 -10.567 1.00 92.25 82 TYR A O 1
ATOM 665 N N . LEU A 1 83 ? 6.586 -7.172 -11.232 1.00 93.94 83 LEU A N 1
ATOM 666 C CA . LEU A 1 83 ? 5.748 -8.327 -10.891 1.00 93.94 83 LEU A CA 1
ATOM 667 C C . LEU A 1 83 ? 5.491 -8.410 -9.385 1.00 93.94 83 LEU A C 1
ATOM 669 O O . LEU A 1 83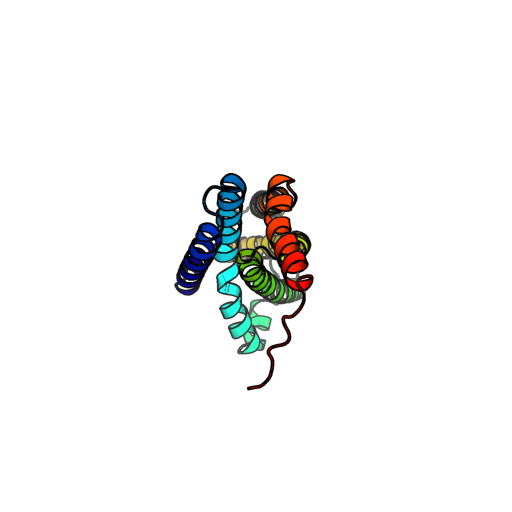 ? 4.338 -8.470 -8.951 1.00 93.94 83 LEU A O 1
ATOM 673 N N . VAL A 1 84 ? 6.563 -8.384 -8.588 1.00 95.69 84 VAL A N 1
ATOM 674 C CA . VAL A 1 84 ? 6.477 -8.480 -7.125 1.00 95.69 84 VAL A CA 1
ATOM 675 C C . VAL A 1 84 ? 5.684 -7.301 -6.564 1.00 95.69 84 VAL A C 1
ATOM 677 O O . VAL A 1 84 ? 4.804 -7.494 -5.726 1.00 95.69 84 VAL A O 1
ATOM 680 N N . HIS A 1 85 ? 5.930 -6.093 -7.074 1.00 95.25 85 HIS A N 1
ATOM 681 C CA . HIS A 1 85 ? 5.194 -4.885 -6.711 1.00 95.25 85 HIS A CA 1
ATOM 682 C C . HIS A 1 85 ? 3.697 -5.051 -6.958 1.00 95.25 85 HIS A C 1
ATOM 684 O O . HIS A 1 85 ? 2.907 -4.839 -6.043 1.00 95.25 85 HIS A O 1
ATOM 690 N N . SER A 1 86 ? 3.308 -5.515 -8.147 1.00 94.25 86 SER A N 1
ATOM 691 C CA . SER A 1 86 ? 1.899 -5.689 -8.518 1.00 94.25 86 SER A CA 1
ATOM 692 C C . SER A 1 86 ? 1.163 -6.647 -7.573 1.00 94.25 86 SER A C 1
ATOM 694 O O . SER A 1 86 ? 0.036 -6.370 -7.154 1.00 94.25 86 SER A O 1
ATOM 696 N N . VAL A 1 87 ? 1.811 -7.754 -7.194 1.00 95.56 87 VAL A N 1
ATOM 697 C CA . VAL A 1 87 ? 1.257 -8.737 -6.248 1.00 95.56 87 VAL A CA 1
ATOM 698 C C . VAL A 1 87 ? 1.135 -8.143 -4.842 1.00 95.56 87 VAL A C 1
ATOM 700 O O . VAL A 1 87 ? 0.074 -8.245 -4.220 1.00 95.56 87 VAL A O 1
ATOM 703 N N . LEU A 1 88 ? 2.187 -7.487 -4.342 1.00 97.12 88 LEU A N 1
ATOM 704 C CA . LEU A 1 88 ? 2.183 -6.877 -3.010 1.00 97.12 88 LEU A CA 1
ATOM 705 C C . LEU A 1 88 ? 1.193 -5.709 -2.908 1.00 97.12 88 LEU A C 1
ATOM 707 O O . LEU A 1 88 ? 0.484 -5.601 -1.909 1.00 97.12 88 LEU A O 1
ATOM 711 N N . ALA A 1 89 ? 1.081 -4.873 -3.940 1.00 96.19 89 ALA A N 1
ATOM 712 C CA . ALA A 1 89 ? 0.122 -3.775 -4.001 1.00 96.19 89 ALA A CA 1
ATOM 713 C C . ALA A 1 89 ? -1.328 -4.286 -3.947 1.00 96.19 89 ALA A C 1
ATOM 715 O O . ALA A 1 89 ? -2.157 -3.737 -3.215 1.00 96.19 89 ALA A O 1
ATOM 716 N N . MET A 1 90 ? -1.631 -5.383 -4.651 1.00 95.56 90 MET A N 1
ATOM 717 C CA . MET A 1 90 ? -2.940 -6.032 -4.558 1.00 95.56 90 MET A CA 1
ATOM 718 C C . MET A 1 90 ? -3.191 -6.583 -3.147 1.00 95.56 90 MET A C 1
ATOM 720 O O . MET A 1 90 ? -4.265 -6.365 -2.581 1.00 95.56 90 MET A O 1
ATOM 724 N N . ALA A 1 91 ? -2.198 -7.251 -2.549 1.00 96.81 91 ALA A N 1
ATOM 725 C CA . ALA A 1 91 ? -2.295 -7.746 -1.178 1.00 96.81 91 ALA A CA 1
ATOM 726 C C . ALA A 1 91 ? -2.570 -6.606 -0.182 1.00 96.81 91 ALA A C 1
ATOM 728 O O . ALA A 1 91 ? -3.441 -6.745 0.677 1.00 96.81 91 ALA A O 1
ATOM 729 N N . VAL A 1 92 ? -1.912 -5.452 -0.335 1.00 97.56 92 VAL A N 1
ATOM 730 C CA . VAL A 1 92 ? -2.172 -4.252 0.475 1.00 97.56 92 VAL A CA 1
ATOM 731 C C . VAL A 1 92 ? -3.627 -3.808 0.359 1.00 97.56 92 VAL A C 1
ATOM 733 O O . VAL A 1 92 ? -4.259 -3.573 1.385 1.00 97.56 92 VAL A O 1
ATOM 736 N N . ILE A 1 93 ? -4.216 -3.754 -0.838 1.00 96.81 93 ILE A N 1
ATOM 737 C CA . ILE A 1 93 ? -5.629 -3.368 -0.969 1.00 96.81 93 ILE A CA 1
ATOM 738 C C . ILE A 1 93 ? -6.565 -4.362 -0.269 1.00 96.81 93 ILE A C 1
ATOM 740 O O . ILE A 1 93 ? -7.480 -3.943 0.446 1.00 96.81 93 ILE A O 1
ATOM 744 N N . LEU A 1 94 ? -6.323 -5.668 -0.399 1.00 96.38 94 LEU A N 1
ATOM 745 C CA . LEU A 1 94 ? -7.104 -6.677 0.325 1.00 96.38 94 LEU A CA 1
ATOM 746 C C . LEU A 1 94 ? -6.995 -6.485 1.846 1.00 96.38 94 LEU A C 1
ATOM 748 O O . LEU A 1 94 ? -8.004 -6.513 2.555 1.00 96.38 94 LEU A O 1
ATOM 752 N N . LEU A 1 95 ? -5.785 -6.228 2.348 1.00 97.88 95 LEU A N 1
ATOM 753 C CA . LEU A 1 95 ? -5.544 -5.972 3.766 1.00 97.88 95 LEU A CA 1
ATOM 754 C C . LEU A 1 95 ? -6.198 -4.673 4.239 1.00 97.88 95 LEU A C 1
ATOM 756 O O . LEU A 1 95 ? -6.776 -4.669 5.323 1.00 97.88 95 LEU A O 1
ATOM 760 N N . VAL A 1 96 ? -6.187 -3.605 3.436 1.00 97.56 96 VAL A N 1
ATOM 761 C CA . VAL A 1 96 ? -6.890 -2.348 3.736 1.00 97.56 96 VAL A CA 1
ATOM 762 C C . VAL A 1 96 ? -8.367 -2.617 4.015 1.00 97.56 96 VAL A C 1
ATOM 764 O O . VAL A 1 96 ? -8.873 -2.222 5.068 1.00 97.56 96 VAL A O 1
ATOM 767 N N . TYR A 1 97 ? -9.051 -3.348 3.131 1.00 96.12 97 TYR A N 1
ATOM 768 C CA . TYR A 1 97 ? -10.464 -3.670 3.329 1.00 96.12 97 TYR A CA 1
ATOM 769 C C . TYR A 1 97 ? -10.693 -4.562 4.549 1.00 96.12 97 TYR A C 1
ATOM 771 O O . TYR A 1 97 ? -11.641 -4.330 5.298 1.00 96.12 97 TYR A O 1
ATOM 779 N N . GLN A 1 98 ? -9.817 -5.526 4.832 1.00 96.38 98 GLN A N 1
ATOM 780 C CA . GLN A 1 98 ? -9.916 -6.314 6.066 1.00 96.38 98 GLN A CA 1
ATOM 781 C C . GLN A 1 98 ? -9.696 -5.457 7.325 1.00 96.38 98 GLN A C 1
ATOM 783 O O . GLN A 1 98 ? -10.367 -5.646 8.342 1.00 96.38 98 GLN A O 1
ATOM 788 N N . MET A 1 99 ? -8.798 -4.474 7.260 1.00 96.56 99 MET A N 1
ATOM 789 C CA . MET A 1 99 ? -8.505 -3.559 8.360 1.00 96.56 99 MET A CA 1
ATOM 790 C C . MET A 1 99 ? -9.631 -2.552 8.625 1.00 96.56 99 MET A C 1
ATOM 792 O O . MET A 1 99 ? -9.727 -2.057 9.748 1.00 96.56 99 MET A O 1
ATOM 796 N N . THR A 1 100 ? -10.530 -2.283 7.669 1.00 95.50 100 THR A N 1
ATOM 797 C CA . THR A 1 100 ? -11.764 -1.515 7.956 1.00 95.50 100 THR A CA 1
ATOM 798 C C . THR A 1 100 ? -12.616 -2.186 9.034 1.00 95.50 100 THR A C 1
ATOM 800 O O . THR A 1 100 ? -13.234 -1.505 9.842 1.00 95.50 100 THR A O 1
ATOM 803 N N . ARG A 1 101 ? -12.564 -3.524 9.113 1.00 92.62 101 ARG A N 1
ATOM 804 C CA . ARG A 1 101 ? -13.225 -4.347 10.137 1.00 92.62 101 ARG A CA 1
ATOM 805 C C . ARG A 1 101 ? -12.344 -4.583 11.368 1.00 92.62 101 ARG A C 1
ATOM 807 O O . ARG A 1 101 ? -12.599 -5.500 12.147 1.00 92.62 101 ARG A O 1
ATOM 814 N N . ARG A 1 102 ? -11.279 -3.792 11.529 1.00 93.12 102 ARG A N 1
ATOM 815 C CA . ARG A 1 102 ? -10.340 -3.842 12.662 1.00 93.12 102 ARG A CA 1
ATOM 816 C C . ARG A 1 102 ? -9.695 -5.215 12.871 1.00 93.12 102 ARG A C 1
ATOM 818 O O . ARG A 1 102 ? -9.465 -5.631 14.001 1.00 93.12 102 ARG A O 1
ATOM 825 N N . ASN A 1 103 ? -9.388 -5.927 11.787 1.00 94.56 103 ASN A N 1
ATOM 826 C CA . ASN A 1 103 ? -8.668 -7.195 11.871 1.00 94.56 103 ASN A CA 1
ATOM 827 C C . ASN A 1 103 ? -7.191 -6.965 12.267 1.00 94.56 103 ASN A C 1
ATOM 829 O O . ASN A 1 103 ? -6.411 -6.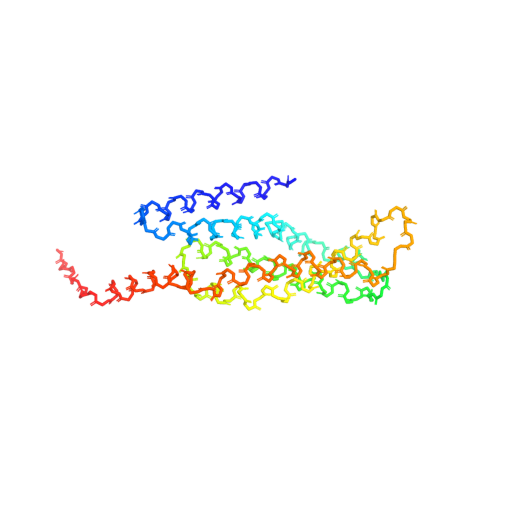395 11.500 1.00 94.56 103 ASN A O 1
ATOM 833 N N . ASP A 1 104 ? -6.809 -7.401 13.474 1.00 95.56 104 ASP A N 1
ATOM 834 C CA . ASP A 1 104 ? -5.459 -7.222 14.036 1.00 95.56 104 ASP A CA 1
ATOM 835 C C . ASP A 1 104 ? -4.381 -7.993 13.256 1.00 95.56 104 ASP A C 1
ATOM 837 O O . ASP A 1 104 ? -3.269 -7.488 13.066 1.00 95.56 104 ASP A O 1
ATOM 841 N N . LYS A 1 105 ? -4.718 -9.190 12.752 1.00 96.25 105 LYS A N 1
ATOM 842 C CA . LYS A 1 105 ? -3.817 -9.997 11.914 1.00 96.25 105 LYS A CA 1
ATOM 843 C C . LYS A 1 105 ? -3.495 -9.252 10.621 1.00 96.25 105 LYS A C 1
ATOM 845 O O . LYS A 1 105 ? -2.323 -9.132 10.270 1.00 96.25 105 LYS A O 1
ATOM 850 N N . SER A 1 106 ? -4.506 -8.668 9.974 1.00 97.50 106 SER A N 1
ATOM 851 C CA . SER A 1 106 ? -4.319 -7.863 8.761 1.00 97.50 106 SER A CA 1
ATOM 852 C C . SER A 1 106 ? -3.458 -6.624 9.024 1.00 97.50 106 SER A C 1
ATOM 854 O O . SER A 1 106 ? -2.586 -6.319 8.218 1.00 97.50 106 SER A O 1
ATOM 856 N N . ARG A 1 107 ? -3.619 -5.955 10.180 1.00 97.69 107 ARG A N 1
ATOM 857 C CA . ARG A 1 107 ? -2.746 -4.835 10.586 1.00 97.69 107 ARG A CA 1
ATOM 858 C C . ARG A 1 107 ? -1.286 -5.267 10.715 1.00 97.69 107 ARG A C 1
ATOM 860 O O . ARG A 1 107 ? -0.401 -4.587 10.205 1.00 97.69 107 ARG A O 1
ATOM 867 N N . LYS A 1 108 ? -1.021 -6.368 11.425 1.00 97.75 108 LYS A N 1
ATOM 868 C CA . LYS A 1 108 ? 0.343 -6.893 11.609 1.00 97.75 108 LYS A CA 1
ATOM 869 C C . LYS A 1 108 ? 0.976 -7.238 10.263 1.00 97.75 108 LYS A C 1
ATOM 871 O O . LYS A 1 108 ? 2.089 -6.802 9.997 1.00 97.75 108 LYS A O 1
ATOM 876 N N . LEU A 1 109 ? 0.236 -7.938 9.403 1.00 98.19 109 LEU A N 1
ATOM 877 C CA . LEU A 1 109 ? 0.715 -8.312 8.077 1.00 98.19 109 LEU A CA 1
ATOM 878 C C . LEU A 1 109 ? 0.973 -7.087 7.185 1.00 98.19 109 LEU A C 1
ATOM 880 O O . LEU A 1 109 ? 2.008 -7.027 6.531 1.00 98.19 109 LEU A O 1
ATOM 884 N N . MET A 1 110 ? 0.098 -6.075 7.225 1.00 97.94 110 MET A N 1
ATOM 885 C CA . MET A 1 110 ? 0.299 -4.797 6.531 1.00 97.94 110 MET A CA 1
ATOM 886 C C . MET A 1 110 ? 1.623 -4.141 6.937 1.00 97.94 110 MET A C 1
ATOM 888 O O . MET A 1 110 ? 2.424 -3.770 6.085 1.00 97.94 110 MET A O 1
ATOM 892 N N . VAL A 1 111 ? 1.878 -4.036 8.243 1.00 98.06 111 VAL A N 1
ATOM 893 C CA . VAL A 1 111 ? 3.115 -3.452 8.783 1.00 98.06 111 VAL A CA 1
ATOM 894 C C . VAL A 1 111 ? 4.361 -4.233 8.352 1.00 98.06 111 VAL A C 1
ATOM 896 O O . VAL A 1 111 ? 5.414 -3.627 8.173 1.00 98.06 111 VAL A O 1
ATOM 899 N N . THR A 1 112 ? 4.250 -5.549 8.171 1.00 98.12 112 THR A N 1
ATOM 900 C CA . THR A 1 112 ? 5.346 -6.393 7.676 1.00 98.12 112 THR A CA 1
ATOM 901 C C . THR A 1 112 ? 5.583 -6.225 6.176 1.00 98.12 112 THR A C 1
ATOM 903 O O . THR A 1 112 ? 6.732 -6.217 5.754 1.00 98.12 112 THR A O 1
ATOM 906 N N . ILE A 1 113 ? 4.528 -6.085 5.368 1.00 97.69 113 ILE A N 1
ATOM 907 C CA . ILE A 1 113 ? 4.633 -6.009 3.899 1.00 97.69 113 ILE A CA 1
ATOM 908 C C . ILE A 1 113 ? 5.067 -4.618 3.421 1.00 97.69 113 ILE A C 1
ATOM 910 O O . ILE A 1 113 ? 5.838 -4.507 2.468 1.00 97.69 113 ILE A O 1
ATOM 914 N N . LEU A 1 114 ? 4.589 -3.557 4.076 1.00 97.25 114 LEU A N 1
ATOM 915 C CA . LEU A 1 114 ? 4.796 -2.175 3.636 1.00 97.25 114 LEU A CA 1
ATOM 916 C C . LEU A 1 114 ? 6.266 -1.780 3.377 1.00 97.25 114 LEU A C 1
ATOM 918 O O . LEU A 1 114 ? 6.500 -1.134 2.359 1.00 97.25 114 LEU A O 1
ATOM 922 N N . PRO A 1 115 ? 7.263 -2.162 4.203 1.00 97.94 115 PRO A N 1
ATOM 923 C CA . PRO A 1 115 ? 8.668 -1.849 3.929 1.00 97.94 115 PRO A CA 1
ATOM 924 C C . PRO A 1 115 ? 9.168 -2.411 2.594 1.00 97.94 115 PRO A C 1
ATOM 926 O O . PRO A 1 115 ? 9.857 -1.714 1.854 1.00 97.94 115 PRO A O 1
ATOM 929 N N . PHE A 1 116 ? 8.791 -3.649 2.261 1.00 97.75 116 PHE A N 1
ATOM 930 C CA . PHE A 1 116 ? 9.180 -4.276 0.997 1.00 97.75 116 PHE A CA 1
ATOM 931 C C . PHE A 1 116 ? 8.526 -3.568 -0.186 1.00 97.75 116 PHE A C 1
ATOM 933 O O . PHE A 1 116 ? 9.192 -3.269 -1.174 1.00 97.75 116 PHE A O 1
ATOM 940 N N . LEU A 1 117 ? 7.236 -3.243 -0.060 1.00 97.00 117 LEU A N 1
ATOM 941 C CA . LEU A 1 117 ? 6.518 -2.508 -1.095 1.00 97.00 117 LEU A CA 1
ATOM 942 C C . LEU A 1 117 ? 7.115 -1.111 -1.318 1.00 97.00 117 LEU A C 1
ATOM 944 O O . LEU A 1 117 ? 7.278 -0.707 -2.462 1.00 97.00 117 LEU A O 1
ATOM 948 N N . ALA A 1 118 ? 7.514 -0.413 -0.252 1.00 97.50 118 ALA A N 1
ATOM 949 C CA . ALA A 1 118 ? 8.149 0.899 -0.350 1.00 97.50 118 ALA A CA 1
ATOM 950 C C . ALA A 1 118 ? 9.480 0.862 -1.109 1.00 97.50 118 ALA A C 1
ATOM 952 O O . ALA A 1 118 ? 9.730 1.740 -1.928 1.00 97.50 118 ALA A O 1
ATOM 953 N N . ILE A 1 119 ? 10.313 -0.161 -0.889 1.00 97.06 119 ILE A N 1
ATOM 954 C CA . ILE A 1 119 ? 11.560 -0.336 -1.650 1.00 97.06 119 ILE A CA 1
ATOM 955 C C . ILE A 1 119 ? 11.254 -0.493 -3.146 1.00 97.06 119 ILE A C 1
ATOM 957 O O . ILE A 1 119 ? 11.867 0.175 -3.976 1.00 97.06 119 ILE A O 1
ATOM 961 N N . LEU A 1 120 ? 10.270 -1.323 -3.501 1.00 96.69 120 LEU A N 1
ATOM 962 C CA . LEU A 1 120 ? 9.864 -1.520 -4.899 1.00 96.69 120 LEU A CA 1
ATOM 963 C C . LEU A 1 120 ? 9.257 -0.252 -5.521 1.00 96.69 120 LEU A C 1
ATOM 965 O O . LEU A 1 120 ? 9.485 0.040 -6.697 1.00 96.69 120 LEU A O 1
ATOM 969 N N . GLU A 1 121 ? 8.508 0.520 -4.736 1.00 96.00 121 GLU A N 1
ATOM 970 C CA . GLU A 1 121 ? 7.940 1.802 -5.154 1.00 96.00 121 GLU A CA 1
ATOM 971 C C . GLU A 1 121 ? 9.044 2.835 -5.427 1.00 96.00 121 GLU A C 1
ATOM 973 O O . GLU A 1 121 ? 8.953 3.571 -6.402 1.00 96.00 121 GLU A O 1
ATOM 978 N N . ILE A 1 122 ? 10.132 2.850 -4.645 1.00 96.12 122 ILE A N 1
ATOM 979 C CA . ILE A 1 122 ? 11.292 3.728 -4.890 1.00 96.12 122 ILE A CA 1
ATOM 980 C C . ILE A 1 122 ? 11.942 3.415 -6.241 1.00 96.12 122 ILE A C 1
ATOM 982 O O . ILE A 1 122 ? 12.246 4.335 -7.000 1.00 96.12 122 ILE A O 1
ATOM 986 N N . PHE A 1 123 ? 12.105 2.136 -6.587 1.00 94.25 123 PHE A N 1
ATOM 987 C CA . PHE A 1 123 ? 12.612 1.750 -7.909 1.00 94.25 123 PHE A CA 1
ATOM 988 C C . PHE A 1 123 ? 11.642 2.114 -9.038 1.00 94.25 123 PHE A C 1
ATOM 990 O O . PHE A 1 123 ? 12.071 2.558 -10.105 1.00 94.25 123 PHE A O 1
ATOM 997 N N . SER A 1 124 ? 10.337 1.984 -8.796 1.00 92.56 124 SER A N 1
ATOM 998 C CA . SER A 1 124 ? 9.302 2.386 -9.754 1.00 92.56 124 SER A CA 1
ATOM 999 C C . SER A 1 124 ? 9.293 3.903 -9.976 1.00 92.56 124 SER A C 1
ATOM 1001 O O . SER A 1 124 ? 9.224 4.358 -11.118 1.00 92.56 124 SER A O 1
ATOM 1003 N N . PHE A 1 125 ? 9.443 4.683 -8.902 1.00 93.44 125 PHE A N 1
ATOM 1004 C CA . PHE A 1 125 ? 9.602 6.135 -8.932 1.00 93.44 125 PHE A CA 1
ATOM 1005 C C . PHE A 1 125 ? 10.861 6.541 -9.700 1.00 93.44 125 PHE A C 1
ATOM 1007 O O . PHE A 1 125 ? 10.780 7.362 -10.609 1.00 93.44 125 PHE A O 1
ATOM 1014 N N . TYR A 1 126 ? 12.001 5.914 -9.398 1.00 92.94 126 TYR A N 1
ATOM 1015 C CA . TYR A 1 126 ? 13.261 6.142 -10.103 1.00 92.94 126 TYR A CA 1
ATOM 1016 C C . TYR A 1 126 ? 13.114 5.905 -11.609 1.00 92.94 126 TYR A C 1
ATOM 1018 O O . TYR A 1 126 ? 13.433 6.779 -12.412 1.00 92.94 126 TYR A O 1
ATOM 1026 N N . ARG A 1 127 ? 12.549 4.758 -12.003 1.00 90.75 127 ARG A N 1
ATOM 1027 C CA . ARG A 1 127 ? 12.276 4.448 -13.409 1.00 90.75 127 ARG A CA 1
ATOM 1028 C C . ARG A 1 127 ? 11.359 5.489 -14.052 1.00 90.75 127 ARG A C 1
ATOM 1030 O O . ARG A 1 127 ? 11.633 5.935 -15.163 1.00 90.75 127 ARG A O 1
ATOM 1037 N N . GLY A 1 128 ? 10.273 5.860 -13.376 1.00 90.50 128 GLY A N 1
ATOM 1038 C CA . GLY A 1 128 ? 9.326 6.864 -13.860 1.00 90.50 128 GLY A CA 1
ATOM 1039 C C . GLY A 1 128 ? 9.969 8.235 -14.065 1.00 90.50 128 GLY A C 1
ATOM 1040 O O . GLY A 1 128 ? 9.645 8.909 -15.038 1.00 90.50 128 GLY A O 1
ATOM 1041 N N . TRP A 1 129 ? 10.907 8.616 -13.199 1.00 91.25 129 TRP A N 1
ATOM 1042 C CA . TRP A 1 129 ? 11.667 9.855 -13.331 1.00 91.25 129 TRP A CA 1
ATOM 1043 C C . TRP A 1 129 ? 12.594 9.830 -14.547 1.00 91.25 129 TRP A C 1
ATOM 1045 O O . TRP A 1 129 ? 12.611 10.783 -15.313 1.00 91.25 129 TRP A O 1
ATOM 1055 N N . ILE A 1 130 ? 13.330 8.735 -14.761 1.00 88.94 130 ILE A N 1
ATOM 1056 C CA . ILE A 1 130 ? 14.247 8.616 -15.906 1.00 88.94 130 ILE A CA 1
ATOM 1057 C C . ILE A 1 130 ? 13.485 8.602 -17.239 1.00 88.94 130 ILE A C 1
ATOM 1059 O O . ILE A 1 130 ? 13.920 9.234 -18.192 1.00 88.94 130 ILE A O 1
ATOM 1063 N N . PHE A 1 131 ? 12.339 7.916 -17.316 1.00 84.88 131 PHE A N 1
ATOM 1064 C CA . PHE A 1 131 ? 11.560 7.834 -18.559 1.00 84.88 131 PHE A CA 1
ATOM 1065 C C . PHE A 1 131 ? 10.822 9.123 -18.933 1.00 84.88 131 PHE A C 1
ATOM 1067 O O . PHE A 1 131 ? 10.599 9.351 -20.117 1.00 84.88 131 PHE A O 1
ATOM 1074 N N . ASN A 1 132 ? 10.388 9.912 -17.946 1.00 83.81 132 ASN A N 1
ATOM 1075 C CA . ASN A 1 132 ? 9.584 11.119 -18.176 1.00 83.81 132 ASN A CA 1
ATOM 1076 C C . ASN A 1 132 ? 10.359 12.421 -17.913 1.00 83.81 132 ASN A C 1
ATOM 1078 O O . ASN A 1 132 ? 9.769 13.493 -17.978 1.00 83.81 132 ASN A O 1
ATOM 1082 N N . GLY A 1 133 ? 11.630 12.342 -17.520 1.00 75.31 133 GLY A N 1
ATOM 1083 C CA . GLY A 1 133 ? 12.431 13.510 -17.174 1.00 75.31 133 GLY A CA 1
ATOM 1084 C C . GLY A 1 133 ? 12.909 14.251 -18.419 1.00 75.31 133 GLY A C 1
ATOM 1085 O O . GLY A 1 133 ? 13.595 13.670 -19.255 1.00 75.31 133 GLY A O 1
ATOM 1086 N N . ASP A 1 134 ? 12.606 15.548 -18.498 1.00 59.91 134 ASP A N 1
ATOM 1087 C CA . ASP A 1 134 ? 12.922 16.432 -19.632 1.00 59.91 134 ASP A CA 1
ATOM 1088 C C . ASP A 1 134 ? 14.408 16.860 -19.702 1.00 59.91 134 ASP A C 1
ATOM 1090 O O . ASP A 1 134 ? 14.733 18.019 -19.940 1.00 59.91 134 ASP A O 1
ATOM 1094 N N . GLY A 1 135 ? 15.350 15.939 -19.484 1.00 58.31 135 GLY A N 1
ATOM 1095 C CA . GLY A 1 135 ? 16.774 16.199 -19.744 1.00 58.31 135 GLY A CA 1
ATOM 1096 C C . GLY A 1 135 ? 17.525 17.004 -18.676 1.00 58.31 135 GLY A C 1
ATOM 1097 O O . GLY A 1 135 ? 18.661 17.404 -18.912 1.00 58.31 135 GLY A O 1
ATOM 1098 N N . PHE A 1 136 ? 16.960 17.207 -17.481 1.00 61.97 136 PHE A N 1
ATOM 1099 C CA . PHE A 1 136 ? 17.774 17.635 -16.340 1.00 61.97 136 PHE A CA 1
ATOM 1100 C C . PHE A 1 136 ? 18.765 16.521 -15.991 1.00 61.97 136 PHE A C 1
ATOM 1102 O O . PHE A 1 136 ? 18.339 15.438 -15.582 1.00 61.97 136 PHE A O 1
ATOM 1109 N N . GLU A 1 137 ? 20.069 16.798 -16.100 1.00 75.88 137 GLU A N 1
ATOM 1110 C CA . GLU A 1 137 ? 21.174 15.924 -15.671 1.00 75.88 137 GLU A CA 1
ATOM 1111 C C . GLU A 1 137 ? 21.197 15.760 -14.140 1.00 75.88 137 GLU A C 1
ATOM 1113 O O . GLU A 1 137 ? 22.107 16.173 -13.424 1.00 75.88 137 GLU A O 1
ATOM 1118 N N . THR A 1 138 ? 20.132 15.181 -13.599 1.00 83.00 138 THR A N 1
ATOM 1119 C CA . THR A 1 138 ? 19.986 14.907 -12.177 1.00 83.00 138 THR A CA 1
ATOM 1120 C C . THR A 1 138 ? 20.679 13.587 -11.886 1.00 83.00 138 THR A C 1
ATOM 1122 O O . THR A 1 138 ? 20.390 12.572 -12.523 1.00 83.00 138 THR A O 1
ATOM 1125 N N . SER A 1 139 ? 21.584 13.569 -10.907 1.00 90.06 139 SER A N 1
ATOM 1126 C CA . SER A 1 139 ? 22.289 12.338 -10.556 1.00 90.06 139 SER A CA 1
ATOM 1127 C C . SER A 1 139 ? 21.308 11.255 -10.086 1.00 90.06 139 SER A C 1
ATOM 1129 O O . SER A 1 139 ? 20.360 11.517 -9.340 1.00 90.06 139 SER A O 1
ATOM 1131 N N . ALA A 1 140 ? 21.553 10.004 -10.489 1.00 90.19 140 ALA A N 1
ATOM 1132 C CA . ALA A 1 140 ? 20.714 8.870 -10.095 1.00 90.19 140 ALA A CA 1
ATOM 1133 C C . ALA A 1 140 ? 20.590 8.734 -8.564 1.00 90.19 140 ALA A C 1
ATOM 1135 O O . ALA A 1 140 ? 19.521 8.409 -8.046 1.00 90.19 140 ALA A O 1
ATOM 1136 N N . ILE A 1 141 ? 21.672 9.044 -7.841 1.00 92.38 141 ILE A N 1
ATOM 1137 C CA . ILE A 1 141 ? 21.730 9.028 -6.373 1.00 92.38 141 ILE A CA 1
ATOM 1138 C C . ILE A 1 141 ? 20.754 10.045 -5.770 1.00 92.38 141 ILE A C 1
ATOM 1140 O O . ILE A 1 141 ? 20.077 9.734 -4.787 1.00 92.38 141 ILE A O 1
ATOM 1144 N N . LEU A 1 142 ? 20.645 11.242 -6.355 1.00 92.75 142 LEU A N 1
ATOM 1145 C CA . LEU A 1 142 ? 19.735 12.273 -5.864 1.00 92.75 142 LEU A CA 1
ATOM 1146 C C . LEU A 1 142 ? 18.271 11.861 -6.059 1.00 92.75 142 LEU A C 1
ATOM 1148 O O . LEU A 1 142 ? 17.484 11.963 -5.119 1.00 92.75 142 LEU A O 1
ATOM 1152 N N . ILE A 1 143 ? 17.919 11.322 -7.233 1.00 92.81 143 ILE A N 1
ATOM 1153 C CA . ILE A 1 143 ? 16.558 10.833 -7.519 1.00 92.81 143 ILE A CA 1
ATOM 1154 C C . ILE A 1 143 ? 16.169 9.726 -6.531 1.00 92.81 143 ILE A C 1
ATOM 1156 O O . ILE A 1 143 ? 15.089 9.768 -5.938 1.00 92.81 143 ILE A O 1
ATOM 1160 N N . LEU A 1 144 ? 17.060 8.753 -6.309 1.00 93.81 144 LEU A N 1
ATOM 1161 C CA . LEU A 1 144 ? 16.830 7.686 -5.335 1.00 93.81 144 LEU A CA 1
ATOM 1162 C C . LEU A 1 144 ? 16.659 8.247 -3.919 1.00 93.81 144 LEU A C 1
ATOM 1164 O O . LEU A 1 144 ? 15.723 7.854 -3.228 1.00 93.81 144 LEU A O 1
ATOM 1168 N N . SER A 1 145 ? 17.500 9.197 -3.503 1.00 95.94 145 SER A N 1
ATOM 1169 C CA . SER A 1 145 ? 17.408 9.838 -2.181 1.00 95.94 145 SER A CA 1
ATOM 1170 C C . SER A 1 145 ? 16.065 10.542 -1.973 1.00 95.94 145 SER A C 1
ATOM 1172 O O . SER A 1 145 ? 15.441 10.375 -0.925 1.00 95.94 145 SER A O 1
ATOM 1174 N N . ILE A 1 146 ? 15.573 11.263 -2.987 1.00 95.56 146 ILE A N 1
ATOM 1175 C CA . ILE A 1 146 ? 14.233 11.870 -2.970 1.00 95.56 146 ILE A CA 1
ATOM 1176 C C . ILE A 1 146 ? 13.162 10.784 -2.810 1.00 95.56 146 ILE A C 1
ATOM 1178 O O . ILE A 1 146 ? 12.278 10.914 -1.961 1.00 95.56 146 ILE A O 1
ATOM 1182 N N . GLY A 1 147 ? 13.268 9.687 -3.565 1.00 96.06 147 GLY A N 1
ATOM 1183 C CA . GLY A 1 147 ? 12.377 8.533 -3.439 1.00 96.06 147 GLY A CA 1
ATOM 1184 C C . GLY A 1 147 ? 12.361 7.961 -2.018 1.00 96.06 147 GLY A C 1
ATOM 1185 O O . GLY A 1 147 ? 11.289 7.792 -1.437 1.00 96.06 147 GLY A O 1
ATOM 1186 N N . PHE A 1 148 ? 13.531 7.725 -1.419 1.00 96.94 148 PHE A N 1
ATOM 1187 C CA . PHE A 1 148 ? 13.654 7.236 -0.041 1.00 96.94 148 PHE A CA 1
ATOM 1188 C C . PHE A 1 148 ? 13.015 8.183 0.977 1.00 96.94 148 PHE A C 1
ATOM 1190 O O . PHE A 1 148 ? 12.307 7.722 1.871 1.00 96.94 148 PHE A O 1
ATOM 1197 N N . ILE A 1 149 ? 13.217 9.494 0.839 1.00 97.69 149 ILE A N 1
ATOM 1198 C CA . ILE A 1 149 ? 12.635 10.482 1.754 1.00 97.69 149 ILE A CA 1
ATOM 1199 C C . ILE A 1 149 ? 11.109 10.504 1.622 1.00 97.69 149 ILE A C 1
ATOM 1201 O O . ILE A 1 149 ? 10.407 10.386 2.626 1.00 97.69 149 ILE A O 1
ATOM 1205 N N . LEU A 1 150 ? 10.583 10.618 0.401 1.00 96.75 150 LEU A N 1
ATOM 1206 C CA . LEU A 1 150 ? 9.144 10.760 0.174 1.00 96.75 150 LEU A CA 1
ATOM 1207 C C . LEU A 1 150 ? 8.390 9.458 0.468 1.00 96.75 150 LEU A C 1
ATOM 1209 O O . LEU A 1 150 ? 7.486 9.428 1.305 1.00 96.75 150 LEU A O 1
ATOM 1213 N N . ILE A 1 151 ? 8.774 8.368 -0.193 1.00 97.31 151 ILE A N 1
ATOM 1214 C CA . ILE A 1 151 ? 8.079 7.078 -0.109 1.00 97.31 151 ILE A CA 1
ATOM 1215 C C . ILE A 1 151 ? 8.419 6.382 1.208 1.00 97.31 151 ILE A C 1
ATOM 1217 O O . ILE A 1 151 ? 7.527 5.878 1.899 1.00 97.31 151 ILE A O 1
ATOM 1221 N N . GLY A 1 152 ? 9.699 6.372 1.586 1.00 97.25 152 GLY A N 1
ATOM 1222 C CA . GLY A 1 152 ? 10.149 5.780 2.843 1.00 97.25 152 GLY A CA 1
ATOM 1223 C C . GLY A 1 152 ? 9.626 6.550 4.054 1.00 97.25 152 GLY A C 1
ATOM 1224 O O . GLY A 1 152 ? 9.159 5.923 5.007 1.00 97.25 152 GLY A O 1
ATOM 1225 N N . GLY A 1 153 ? 9.605 7.886 4.002 1.00 97.69 153 GLY A N 1
ATOM 1226 C CA . GLY A 1 153 ? 9.016 8.730 5.044 1.00 97.69 153 GLY A CA 1
ATOM 1227 C C . GLY A 1 153 ? 7.516 8.490 5.211 1.00 97.69 153 GLY A C 1
ATOM 1228 O O . GLY A 1 153 ? 7.058 8.210 6.322 1.00 97.69 153 GLY A O 1
ATOM 1229 N N . LEU A 1 154 ? 6.755 8.498 4.110 1.00 97.62 154 LEU A N 1
ATOM 1230 C CA . LEU A 1 154 ? 5.319 8.207 4.131 1.00 97.62 154 LEU A CA 1
ATOM 1231 C C . LEU A 1 154 ? 5.032 6.811 4.703 1.00 97.62 154 LEU A C 1
ATOM 1233 O O . LEU A 1 154 ? 4.196 6.653 5.597 1.00 97.62 154 LEU A O 1
ATOM 1237 N N . THR A 1 155 ? 5.759 5.801 4.226 1.00 97.88 155 THR A N 1
ATOM 1238 C CA . THR A 1 155 ? 5.601 4.412 4.671 1.00 97.88 155 THR A CA 1
ATOM 1239 C C . THR A 1 155 ? 5.940 4.255 6.151 1.00 97.88 155 THR A C 1
ATOM 1241 O O . THR A 1 155 ? 5.181 3.640 6.904 1.00 97.88 155 THR A O 1
ATOM 1244 N N . SER A 1 156 ? 7.043 4.857 6.598 1.00 98.19 156 SER A N 1
ATOM 1245 C CA . SER A 1 156 ? 7.458 4.846 8.003 1.00 98.19 156 SER A CA 1
ATOM 1246 C C . SER A 1 156 ? 6.425 5.527 8.896 1.00 98.19 156 SER A C 1
ATOM 1248 O O . SER A 1 156 ? 6.112 5.007 9.967 1.00 98.19 156 SER A O 1
ATOM 1250 N N . GLY A 1 157 ? 5.825 6.630 8.437 1.00 98.31 157 GLY A N 1
ATOM 1251 C CA . GLY A 1 157 ? 4.728 7.306 9.127 1.00 98.31 157 GLY A CA 1
ATOM 1252 C C . GLY A 1 157 ? 3.506 6.402 9.315 1.00 98.31 157 GLY A C 1
ATOM 1253 O O . GLY A 1 157 ? 3.000 6.269 10.431 1.00 98.31 157 GLY A O 1
ATOM 1254 N N . ILE A 1 158 ? 3.071 5.710 8.256 1.00 98.31 158 ILE A N 1
ATOM 1255 C CA . ILE A 1 158 ? 1.955 4.750 8.324 1.00 98.31 158 ILE A CA 1
ATOM 1256 C C . ILE A 1 158 ? 2.277 3.606 9.299 1.00 98.31 158 ILE A C 1
ATOM 1258 O O . ILE A 1 158 ? 1.455 3.258 10.153 1.00 98.31 158 ILE A O 1
ATOM 1262 N N . ILE A 1 159 ? 3.483 3.040 9.222 1.00 98.44 159 ILE A N 1
ATOM 1263 C CA . ILE A 1 159 ? 3.930 1.971 10.124 1.00 98.44 159 ILE A CA 1
ATOM 1264 C C . ILE A 1 159 ? 3.952 2.450 11.579 1.00 98.44 159 ILE A C 1
ATOM 1266 O O . ILE A 1 159 ? 3.462 1.742 12.461 1.00 98.44 159 ILE A O 1
ATOM 1270 N N . ALA A 1 160 ? 4.481 3.645 11.844 1.00 98.38 160 ALA A N 1
ATOM 1271 C CA . ALA A 1 160 ? 4.538 4.223 13.182 1.00 98.38 160 ALA A CA 1
ATOM 1272 C C . ALA A 1 160 ? 3.133 4.403 13.777 1.00 98.38 160 ALA A C 1
ATOM 1274 O O . ALA A 1 160 ? 2.896 4.032 14.931 1.00 98.38 160 ALA A O 1
ATOM 1275 N N . VAL A 1 161 ? 2.172 4.879 12.975 1.00 98.25 161 VAL A N 1
ATOM 1276 C CA . VAL A 1 161 ? 0.762 4.969 13.381 1.00 98.25 161 VAL A CA 1
ATOM 1277 C C . VAL A 1 161 ? 0.219 3.591 13.760 1.00 98.25 161 VAL A C 1
ATOM 1279 O O . VAL A 1 161 ? -0.337 3.442 14.850 1.00 98.25 161 VAL A O 1
ATOM 1282 N N . TYR A 1 162 ? 0.414 2.565 12.927 1.00 98.06 162 TYR A N 1
ATOM 1283 C CA . TYR A 1 162 ? -0.124 1.225 13.190 1.00 98.06 162 TYR A CA 1
ATOM 1284 C C . TYR A 1 162 ? 0.593 0.445 14.299 1.00 98.06 162 TYR A C 1
ATOM 1286 O O . TYR A 1 162 ? -0.029 -0.428 14.906 1.00 98.06 162 TYR A O 1
ATOM 1294 N N . LYS A 1 163 ? 1.852 0.769 14.612 1.00 97.50 163 LYS A N 1
ATOM 1295 C CA . LYS A 1 163 ? 2.581 0.216 15.768 1.00 97.50 163 LYS A CA 1
ATOM 1296 C C . LYS A 1 163 ? 2.300 0.957 17.079 1.00 97.50 163 LYS A C 1
ATOM 1298 O O . LYS A 1 163 ? 2.630 0.451 18.149 1.00 97.50 163 LYS A O 1
ATOM 1303 N N . SER A 1 164 ? 1.699 2.145 17.027 1.00 97.75 164 SER A N 1
ATOM 1304 C CA . SER A 1 164 ? 1.421 2.940 18.224 1.00 97.75 164 SER A CA 1
ATOM 1305 C C . SER A 1 164 ? 0.480 2.223 19.20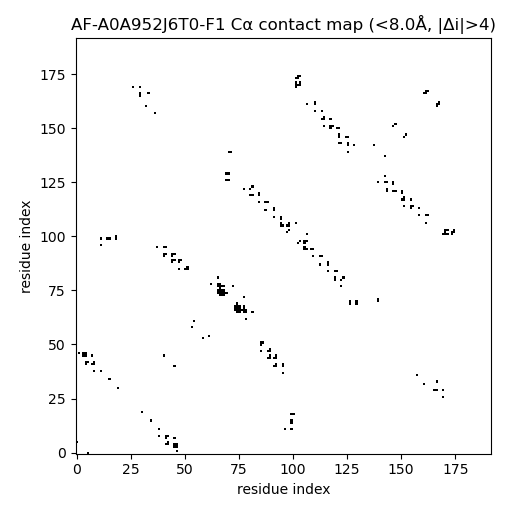7 1.00 97.75 164 SER A C 1
ATOM 1307 O O . SER A 1 164 ? -0.388 1.429 18.823 1.00 97.75 164 SER A O 1
ATOM 1309 N N . ARG A 1 165 ? 0.609 2.540 20.505 1.00 95.81 165 ARG A N 1
ATOM 1310 C CA . ARG A 1 165 ? -0.226 1.940 21.564 1.00 95.81 165 ARG A CA 1
ATOM 1311 C C . ARG A 1 165 ? -1.718 2.195 21.339 1.00 95.81 165 ARG A C 1
ATOM 1313 O O . ARG A 1 165 ? -2.513 1.268 21.448 1.00 95.81 165 ARG A O 1
ATOM 1320 N N . PHE A 1 166 ? -2.098 3.424 20.978 1.00 94.81 166 PHE A N 1
ATOM 1321 C CA . PHE A 1 166 ? -3.509 3.783 20.792 1.00 94.81 166 PHE A CA 1
ATOM 1322 C C . PHE A 1 166 ? -4.144 3.042 19.609 1.00 94.81 166 PHE A C 1
ATOM 1324 O O . PHE A 1 166 ? -5.286 2.594 19.711 1.00 94.81 166 PHE A O 1
ATOM 1331 N N . MET A 1 167 ? -3.406 2.866 18.506 1.00 96.44 167 MET A N 1
ATOM 1332 C CA . MET A 1 167 ? -3.897 2.108 17.358 1.00 96.44 167 MET A CA 1
ATOM 1333 C C . MET A 1 167 ? -3.932 0.614 17.670 1.00 96.44 167 MET A C 1
ATOM 1335 O O . MET A 1 167 ? -4.871 -0.081 17.297 1.00 96.44 167 MET A O 1
ATOM 1339 N N . THR A 1 168 ? -2.962 0.110 18.431 1.00 95.19 168 THR A N 1
ATOM 1340 C CA . THR A 1 168 ? -2.975 -1.288 18.869 1.00 95.19 168 THR A CA 1
ATOM 1341 C C . THR A 1 168 ? -4.220 -1.607 19.696 1.00 95.19 168 THR A C 1
ATOM 1343 O O . THR A 1 168 ? -4.923 -2.575 19.407 1.00 95.19 168 THR A O 1
ATOM 1346 N N . SER A 1 169 ? -4.552 -0.758 20.671 1.00 93.06 169 SER A N 1
ATOM 1347 C CA . SER A 1 169 ? -5.772 -0.903 21.471 1.00 93.06 169 SER A CA 1
ATOM 1348 C C . SER A 1 169 ? -7.045 -0.807 20.627 1.00 93.06 169 SER A C 1
ATOM 1350 O O . SER A 1 169 ? -7.988 -1.554 20.866 1.00 93.06 169 SER A O 1
ATOM 1352 N N . PHE A 1 170 ? -7.069 0.058 19.607 1.00 93.62 170 PHE A N 1
ATOM 1353 C CA . PHE A 1 170 ? -8.217 0.206 18.707 1.00 93.62 170 PHE A CA 1
ATOM 1354 C C . PHE A 1 170 ? -8.583 -1.097 17.974 1.00 93.62 170 PHE A C 1
ATOM 1356 O O . PHE A 1 170 ? -9.766 -1.418 17.857 1.00 93.62 170 PHE A O 1
ATOM 1363 N N . PHE A 1 171 ? -7.588 -1.874 17.535 1.00 93.25 171 PHE A N 1
ATOM 1364 C CA . PHE A 1 171 ? -7.814 -3.155 16.851 1.00 93.25 171 PHE A CA 1
ATOM 1365 C C . PHE A 1 171 ? -8.193 -4.295 17.814 1.00 93.25 171 PHE A C 1
ATOM 1367 O O . PHE A 1 171 ? -9.028 -5.131 17.473 1.00 93.25 171 PHE A O 1
ATOM 1374 N N . LYS A 1 172 ? -7.666 -4.296 19.045 1.00 90.12 172 LYS A N 1
ATOM 1375 C CA . LYS A 1 172 ? -7.956 -5.338 20.052 1.00 90.12 172 LYS A CA 1
ATOM 1376 C C . LYS A 1 172 ? -9.410 -5.367 20.539 1.00 90.12 172 LYS A C 1
ATOM 1378 O O . LYS A 1 172 ? -9.878 -6.404 20.998 1.00 90.12 172 LYS A O 1
ATOM 1383 N N . ILE A 1 173 ? -10.151 -4.263 20.410 1.00 83.44 173 ILE A N 1
ATOM 1384 C CA . ILE A 1 173 ? -11.566 -4.188 20.823 1.00 83.44 173 ILE A CA 1
ATOM 1385 C C . ILE A 1 173 ? -12.424 -5.234 20.100 1.00 83.44 173 ILE A C 1
ATOM 1387 O O . ILE A 1 173 ? -13.361 -5.774 20.686 1.00 83.44 173 ILE A O 1
ATOM 1391 N N . ASN A 1 174 ? -12.126 -5.519 18.830 1.00 75.75 174 ASN A N 1
ATOM 1392 C CA . ASN A 1 174 ? -12.930 -6.460 18.055 1.00 75.75 174 ASN A CA 1
ATOM 1393 C C . ASN A 1 174 ? -12.603 -7.919 18.404 1.00 75.75 174 ASN A C 1
ATOM 1395 O O . ASN A 1 174 ? -13.501 -8.752 18.470 1.00 75.75 174 ASN A O 1
ATOM 1399 N N . GLU A 1 175 ? -11.336 -8.204 18.705 1.00 77.25 175 GLU A N 1
ATOM 1400 C CA . GLU A 1 175 ? -10.876 -9.522 19.157 1.00 77.25 175 GLU A CA 1
ATOM 1401 C C . GLU A 1 175 ? -11.541 -9.914 20.484 1.00 77.25 175 GLU A C 1
ATOM 1403 O O . GLU A 1 175 ? -12.085 -11.008 20.615 1.00 77.25 175 GLU A O 1
ATOM 1408 N N . GLN A 1 176 ? -11.623 -8.977 21.434 1.00 79.56 176 GLN A N 1
ATOM 1409 C CA . GLN A 1 176 ? -12.334 -9.195 22.698 1.00 79.56 176 GLN A CA 1
ATOM 1410 C C . GLN A 1 176 ? -13.824 -9.504 22.490 1.00 79.56 176 GLN A C 1
ATOM 1412 O O . GLN A 1 176 ? -14.360 -10.395 23.143 1.00 79.56 176 GLN A O 1
ATOM 1417 N N . ARG A 1 177 ? -14.494 -8.813 21.557 1.00 77.25 177 ARG A N 1
ATOM 1418 C CA . ARG A 1 177 ? -15.908 -9.075 21.231 1.00 77.25 177 ARG A CA 1
ATOM 1419 C C . ARG A 1 177 ? -16.121 -10.448 20.596 1.00 77.25 177 ARG A C 1
ATOM 1421 O O . ARG A 1 177 ? -17.087 -11.123 20.935 1.00 77.25 177 ARG A O 1
ATOM 1428 N N . GLN A 1 178 ? -15.240 -10.862 19.686 1.00 78.62 178 GLN A N 1
ATOM 1429 C CA . GLN A 1 178 ? -15.324 -12.179 19.044 1.00 78.62 178 GLN A CA 1
ATOM 1430 C C . GLN A 1 178 ? -15.113 -13.317 20.050 1.00 78.62 178 GLN A C 1
ATOM 1432 O O . GLN A 1 178 ? -15.870 -14.288 20.046 1.00 78.62 178 GLN A O 1
ATOM 1437 N N . ASN A 1 179 ? -14.141 -13.167 20.951 1.00 80.50 179 ASN A N 1
ATOM 1438 C CA . ASN A 1 179 ? -13.884 -14.146 22.008 1.00 80.50 179 ASN A CA 1
ATOM 1439 C C . ASN A 1 179 ? -15.049 -14.218 23.007 1.00 80.50 179 ASN A C 1
ATOM 1441 O O . ASN A 1 179 ? -15.456 -15.304 23.401 1.00 80.50 179 ASN A O 1
ATOM 1445 N N . PHE A 1 180 ? -15.645 -13.077 23.364 1.00 81.88 180 PHE A N 1
ATOM 1446 C CA . PHE A 1 180 ? -16.830 -13.063 24.221 1.00 81.88 180 PHE A CA 1
ATOM 1447 C C . PHE A 1 180 ? -18.022 -13.775 23.562 1.00 81.88 180 PHE A C 1
ATOM 1449 O O . PHE A 1 180 ? -18.597 -14.684 24.154 1.00 81.88 180 PHE A O 1
ATOM 1456 N N . ASN A 1 181 ? -18.350 -13.447 22.309 1.00 79.56 181 ASN A N 1
ATOM 1457 C CA . ASN A 1 181 ? -19.489 -14.060 21.618 1.00 79.56 181 ASN A CA 1
ATOM 1458 C C . ASN A 1 181 ? -19.326 -15.569 21.375 1.00 79.56 181 ASN A C 1
ATOM 1460 O O . ASN A 1 181 ? -20.323 -16.281 21.348 1.00 79.56 181 ASN A O 1
ATOM 1464 N N . SER A 1 182 ? -18.095 -16.058 21.200 1.00 81.81 182 SER A N 1
ATOM 1465 C CA . SER A 1 182 ? -17.821 -17.498 21.052 1.00 81.81 182 SER A CA 1
ATOM 1466 C C . SER A 1 182 ? -17.879 -18.268 22.374 1.00 81.81 182 SER A C 1
ATOM 1468 O O . SER A 1 182 ? -18.043 -19.483 22.352 1.00 81.81 182 SER A O 1
ATOM 1470 N N . SER A 1 183 ? -17.785 -17.573 23.513 1.00 82.81 183 SER A N 1
ATOM 1471 C CA . SER A 1 183 ? -17.914 -18.166 24.852 1.00 82.81 183 SER A CA 1
ATOM 1472 C C . SER A 1 183 ? -19.354 -18.249 25.375 1.00 82.81 183 SER A C 1
ATOM 1474 O O . SER A 1 183 ? -19.592 -18.910 26.385 1.00 82.81 183 SER A O 1
ATOM 1476 N N . LEU A 1 184 ? -20.321 -17.596 24.718 1.00 82.00 184 LEU A N 1
ATOM 1477 C CA . LEU A 1 184 ? -21.724 -17.678 25.127 1.00 82.00 184 LEU A CA 1
ATOM 1478 C C . LEU A 1 184 ? -22.269 -19.089 24.840 1.00 82.00 184 LEU A C 1
ATOM 1480 O O . LEU A 1 184 ? -22.068 -19.587 23.728 1.00 82.00 184 LEU A O 1
ATOM 1484 N N . PRO A 1 185 ? -22.965 -19.732 25.801 1.00 79.12 185 PRO A N 1
ATOM 1485 C CA . PRO A 1 185 ? -23.591 -21.030 25.578 1.00 79.12 185 PRO A CA 1
ATOM 1486 C C . PRO A 1 185 ? -24.479 -20.951 24.342 1.00 79.12 185 PRO A C 1
ATOM 1488 O O . PRO A 1 185 ? -25.345 -20.075 24.259 1.00 79.12 185 PRO A O 1
ATOM 1491 N N . GLN A 1 186 ? -24.268 -21.844 23.373 1.00 76.69 186 GLN A N 1
ATOM 1492 C CA . GLN A 1 186 ? -25.201 -21.948 22.261 1.00 76.69 186 GLN A CA 1
ATOM 1493 C C . GLN A 1 186 ? -26.523 -22.422 22.843 1.00 76.69 186 GLN A C 1
ATOM 1495 O O . GLN A 1 186 ? -26.636 -23.564 23.289 1.00 76.69 186 GLN A O 1
ATOM 1500 N N . VAL A 1 187 ? -27.498 -21.515 22.903 1.00 76.38 187 VAL A N 1
ATOM 1501 C CA . VAL A 1 187 ? -28.872 -21.858 23.247 1.00 76.38 187 VAL A CA 1
ATOM 1502 C C . VAL A 1 187 ? -29.294 -22.885 22.207 1.00 76.38 187 VAL A C 1
ATOM 1504 O O . VAL A 1 187 ? -29.503 -22.528 21.048 1.00 76.38 187 VAL A O 1
ATOM 1507 N N . GLN A 1 188 ? -29.314 -24.164 22.596 1.00 65.69 188 GLN A N 1
ATOM 1508 C CA . GLN A 1 188 ? -29.816 -25.240 21.755 1.00 65.69 188 GLN A CA 1
ATOM 1509 C C . GLN A 1 188 ? -31.242 -24.851 21.381 1.00 65.69 188 GLN A C 1
ATOM 1511 O O . GLN A 1 188 ? -32.136 -24.865 22.227 1.00 65.69 188 GLN A O 1
ATOM 1516 N N . GLN A 1 189 ? -31.431 -24.424 20.133 1.00 63.16 189 GLN A N 1
ATOM 1517 C CA . GLN A 1 189 ? -32.758 -24.215 19.585 1.00 63.16 189 GLN A CA 1
ATOM 1518 C C . GLN A 1 189 ? -33.440 -25.578 19.633 1.00 63.16 189 GLN A C 1
ATOM 1520 O O . GLN A 1 189 ? -33.013 -26.513 18.953 1.00 63.16 189 GLN A O 1
ATOM 1525 N N . LYS A 1 190 ? -34.431 -25.712 20.521 1.00 64.19 190 LYS A N 1
ATOM 1526 C CA . LYS A 1 190 ? -35.300 -26.884 20.529 1.00 64.19 190 LYS A CA 1
ATOM 1527 C C . LYS A 1 190 ? -35.949 -26.964 19.143 1.00 64.19 190 LYS A C 1
ATO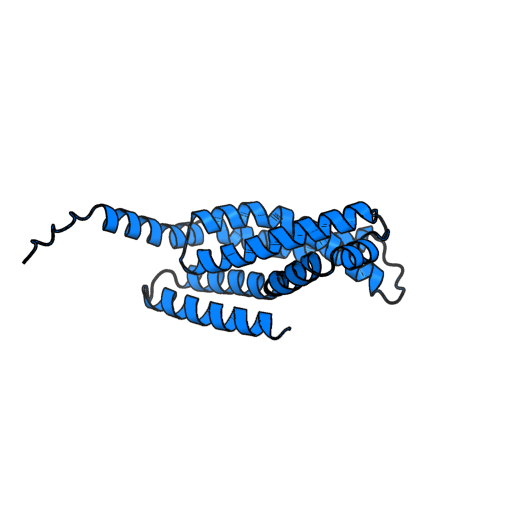M 1529 O O . LYS A 1 190 ? -36.479 -25.946 18.703 1.00 64.19 190 LYS A O 1
ATOM 1534 N N . PRO A 1 191 ? -35.861 -28.109 18.450 1.00 77.06 191 PRO A N 1
ATOM 1535 C CA . PRO A 1 191 ? -36.647 -28.315 17.246 1.00 77.06 191 PRO A CA 1
ATOM 1536 C C . PRO A 1 191 ? -38.128 -28.338 17.642 1.00 77.06 191 PRO A C 1
ATOM 1538 O O . PRO A 1 191 ? -38.489 -29.055 18.581 1.00 77.06 191 PRO A O 1
ATOM 1541 N N . ASP A 1 192 ? -38.925 -27.508 16.966 1.00 79.00 192 ASP A N 1
ATOM 1542 C CA . ASP A 1 192 ? -40.393 -27.549 17.001 1.00 79.00 192 ASP A CA 1
ATOM 1543 C C . ASP A 1 192 ? -40.920 -28.763 16.218 1.00 79.00 192 ASP A C 1
ATOM 1545 O O . ASP A 1 192 ? -40.315 -29.103 15.170 1.00 79.00 192 ASP A O 1
#

Mean predicted aligned error: 5.43 Å

Nearest PDB structures (foldseek):
  8wdf-assembly1_A  TM=3.847E-01  e=1.610E-01  Pseudomonas aeruginosa PAO1
  4ckg-assembly1_A  TM=2.311E-01  e=4.506E+00  Homo sapiens
  5l22-assembly1_A  TM=2.982E-01  e=7.665E+00  Aquifex aeolicus VF5

Sequence (192 aa):
MNYFTLFALVILTLILAQDYKRDAGKNKKAKIFHAICLAILVANYAGSFRILSVLIRNFDKARERFSVDVGLVPGQLHFIFYLVHSVLAMAVILLVYQMTRRNDKSRKLMVTILPFLAILEIFSFYRGWIFNGDGFETSAILILSIGFILIGGLTSGIIAVYKSRFMTSFFKINEQRQNFNSSLPQVQQKPD

pLDDT: mean 90.98, std 8.06, range [58.31, 98.44]

Secondary structure (DSSP, 8-state):
--HHHHHHHHHHHHHHHHHHHTTTTS-HHHHHHHHHHHHHHHHHHTTHHHHHHHHHHTHHHHHHHHSS-BTTB-HHHHHHHHHHHHHHHHHHHHHHHHHHTT-HHHHHHHHHHHHHHHHHHHHHHHHHHHHH--S----HHHHHHHHIIIIIHHHHHHHHHHHSHHHHHHHHHHHHHHHHHHHS--------

Solvent-accessible surface area (backbone atoms only — not comparable to full-atom values): 10544 Å² total; per-residue (Å²): 134,58,72,65,32,54,51,51,51,53,52,50,50,54,52,42,54,57,52,49,60,78,49,63,92,58,64,60,68,45,53,52,54,49,51,51,48,46,50,54,51,40,67,74,30,49,61,23,60,60,52,46,51,49,40,72,77,40,42,68,62,45,44,65,68,35,44,49,70,51,91,95,45,55,10,66,55,47,34,51,42,52,52,54,38,36,54,49,34,40,50,49,52,56,32,47,62,45,38,60,72,36,35,54,67,37,49,54,51,48,57,64,48,46,63,61,47,37,56,41,46,32,54,52,49,42,50,52,45,68,75,70,51,91,74,74,92,66,55,69,68,58,52,44,50,53,30,46,52,55,46,43,46,53,50,49,52,50,40,51,52,62,70,30,70,66,38,46,55,61,24,47,56,51,54,56,52,53,56,52,63,71,66,52,80,78,74,75,77,76,84,129